Protein AF-X0V9E7-F1 (afdb_monomer)

Secondary structure (DSSP, 8-state):
-PPPHHHHH-THHHHTTT--BTTSTT-S---EEPPTT--S-EEGGG-SSPPPPPP-SB--SSSSSPEEE-SHHHHHTTTT-TTTTT-EEEESS-EE-TT-----B--SSS-B-SEEE-TT-EEE--EEEEEE-SS-SSEEEEES-EEES-EEES-EEEEEE-EEE-SSEEEEESSEEES-EEEEEEEE-SEEEESSEEEESSEEES-EEEEEEE-SSEEESSEEEESSEEES-EEEEEEE-SSEEESSEEEESSB-

Foldseek 3Di:
DDDDQVLQQDVVNCLVVQDDDQPDPSDLQNQWYAEDVTDGIDGQVVHVPRDDQDDAPWFDQDPVTAGEHAEPVNLQNQQNDLVNLAGEYEYPEAYECVVPPHRQHADPVRARQHEYHPVQHEYEDAEDAEAEDEQDESHSHHAQYHYENYEYEAYEAHYNEYAQDEHHTSEYHEHEYYHYEYYQYHHEYEAQKEHHISEDPYEYYLYEYEHEIYYAEQYEPHTRAYLHEYYNYAYDYHIYYDYQYYDHYRHYNYYD

Nearest PDB structures (foldseek):
  8jli-assembly1_B  TM=3.578E-01  e=8.524E-01  Homo sapiens
  6tgf-assembly1_E  TM=3.576E-01  e=2.001E+00  Pantoea stewartii subsp. stewartii DC283
  8k77-assembly1_A  TM=3.136E-01  e=2.419E+00  Homo sapiens
  7dmk-assembly1_A  TM=3.290E-01  e=5.165E+00  Bacteroides clarus

Radius of gyration: 19.32 Å; Cα contacts (8 Å, |Δi|>4): 831; chains: 1; bounding box: 41×57×48 Å

Sequence (256 aa):
MGRTTAEMQDSNTFIDAGWDFVGAPNGPSDIWAEPDGGGYPVFWWQLHPLPELPAFSGGTGEPDEPYLISTGDELNSIGHNPRLMAAHFKLIDDIDLADADFFIIASPLYPFRGTFDGNGHTISNFGYIAANETYTGFFRYAAGAQIKNLGLIWPDVHVDRGDFHGCLVGHLDEGAITNCYVEAGSVSGYDYIGGLLGSNSGTITNCYFTGDVYGYDTVGGLVGENSGTVTNCRSSCSVNGSDNTGGLAGGNGGSV

Organism: NCBI:txid412755

Structure (mmCIF, N/CA/C/O backbone):
data_AF-X0V9E7-F1
#
_entry.id   AF-X0V9E7-F1
#
loop_
_atom_site.group_PDB
_atom_site.id
_atom_site.type_symbol
_atom_site.label_atom_id
_atom_site.label_alt_id
_atom_site.label_comp_id
_atom_site.label_asym_id
_atom_site.label_entity_id
_atom_site.label_seq_id
_atom_site.pdbx_PDB_ins_code
_atom_site.Cartn_x
_atom_site.Cartn_y
_atom_site.Cartn_z
_atom_site.occupancy
_atom_site.B_iso_or_equiv
_atom_site.auth_seq_id
_atom_site.auth_comp_id
_atom_site.auth_asym_id
_atom_site.auth_atom_id
_atom_site.pdbx_PDB_model_num
ATOM 1 N N . MET A 1 1 ? -0.753 39.845 19.072 1.00 67.75 1 MET A N 1
ATOM 2 C CA . MET A 1 1 ? -1.492 39.763 20.352 1.00 67.75 1 MET A CA 1
ATOM 3 C C . MET A 1 1 ? -1.759 38.295 20.629 1.00 67.75 1 MET A C 1
ATOM 5 O O . MET A 1 1 ? -1.871 37.549 19.666 1.00 67.75 1 MET A O 1
ATOM 9 N N . GLY A 1 2 ? -1.765 37.872 21.894 1.00 80.50 2 GLY A N 1
ATOM 10 C CA . GLY A 1 2 ? -2.144 36.498 22.242 1.00 80.50 2 GLY A CA 1
ATOM 11 C C . GLY A 1 2 ? -3.632 36.255 21.984 1.00 80.50 2 GLY A C 1
ATOM 12 O O . GLY A 1 2 ? -4.402 37.215 21.942 1.00 80.50 2 GLY A O 1
ATOM 13 N N . ARG A 1 3 ? -4.010 34.988 21.804 1.00 87.62 3 ARG A N 1
ATOM 14 C CA . ARG A 1 3 ? -5.409 34.563 21.688 1.00 87.62 3 ARG A CA 1
ATOM 15 C C . ARG A 1 3 ? -6.104 34.644 23.048 1.00 87.62 3 ARG A C 1
ATOM 17 O O . ARG A 1 3 ? -5.477 34.436 24.089 1.00 87.62 3 ARG A O 1
ATOM 24 N N . THR A 1 4 ? -7.385 34.978 23.038 1.00 93.56 4 THR A N 1
ATOM 25 C CA . THR A 1 4 ? -8.257 34.978 24.216 1.00 93.56 4 THR A CA 1
ATOM 26 C C . THR A 1 4 ? -8.541 33.551 24.686 1.00 93.56 4 THR A C 1
ATOM 28 O O . THR A 1 4 ? -8.339 32.590 23.950 1.00 93.56 4 THR A O 1
ATOM 31 N N . THR A 1 5 ? -9.043 33.389 25.913 1.00 90.44 5 THR A N 1
ATOM 32 C CA . THR A 1 5 ? -9.465 32.072 26.420 1.00 90.44 5 THR A CA 1
ATOM 33 C C . THR A 1 5 ? -10.508 31.418 25.520 1.00 90.44 5 THR A C 1
ATOM 35 O O . THR A 1 5 ? -10.372 30.239 25.235 1.00 90.44 5 THR A O 1
ATOM 38 N N . ALA A 1 6 ? -11.495 32.176 25.033 1.00 89.06 6 ALA A N 1
ATOM 39 C CA . ALA A 1 6 ? -12.525 31.641 24.144 1.00 89.06 6 ALA A CA 1
ATOM 40 C C . ALA A 1 6 ? -11.926 31.143 22.817 1.00 89.06 6 ALA A C 1
ATOM 42 O O . ALA A 1 6 ? -12.193 30.021 22.415 1.00 89.06 6 ALA A O 1
ATOM 43 N N . GLU A 1 7 ? -11.039 31.928 22.196 1.00 90.25 7 GLU A N 1
ATOM 44 C CA . GLU A 1 7 ? -10.320 31.516 20.978 1.00 90.25 7 GLU A CA 1
ATOM 45 C C . GLU A 1 7 ? -9.403 30.307 21.225 1.00 90.25 7 GLU A C 1
ATOM 47 O O . GLU A 1 7 ? -9.217 29.469 20.357 1.00 90.25 7 GLU A O 1
ATOM 52 N N . MET A 1 8 ? -8.816 30.180 22.414 1.00 90.38 8 MET A N 1
ATOM 53 C CA . MET A 1 8 ? -7.973 29.029 22.754 1.00 90.38 8 MET A CA 1
ATOM 54 C C . MET A 1 8 ? -8.771 27.756 23.083 1.00 90.38 8 MET A C 1
ATOM 56 O O . MET A 1 8 ? -8.170 26.688 23.175 1.00 90.38 8 MET A O 1
ATOM 60 N N . GLN A 1 9 ? -10.083 27.863 23.291 1.00 90.19 9 GLN A N 1
ATOM 61 C CA . GLN A 1 9 ? -10.983 26.741 23.581 1.00 90.19 9 GLN A CA 1
ATOM 62 C C . GLN A 1 9 ? -11.812 26.307 22.361 1.00 90.19 9 GLN A C 1
ATOM 64 O O . GLN A 1 9 ? -12.452 25.266 22.417 1.00 90.19 9 GLN A O 1
ATOM 69 N N . ASP A 1 10 ? -11.797 27.080 21.274 1.00 86.81 10 ASP A N 1
ATOM 70 C CA . ASP A 1 10 ? -12.481 26.762 20.017 1.00 86.81 10 ASP A CA 1
ATOM 71 C C . ASP A 1 10 ? -11.512 26.051 19.061 1.00 86.81 10 ASP A C 1
ATOM 73 O O . ASP A 1 10 ? -10.515 26.650 18.637 1.00 86.81 10 ASP A O 1
ATOM 77 N N . SER A 1 11 ? -11.792 24.785 18.722 1.00 83.62 11 SER A N 1
ATOM 78 C CA . SER A 1 11 ? -10.965 23.986 17.805 1.00 83.62 11 SER A CA 1
ATOM 79 C C . SER A 1 11 ? -10.754 24.658 16.452 1.00 83.62 11 SER A C 1
ATOM 81 O O . SER A 1 11 ? -9.629 24.616 15.949 1.00 83.62 11 SER A O 1
ATOM 83 N N . ASN A 1 12 ? -11.756 25.365 15.909 1.00 85.62 12 ASN A N 1
ATOM 84 C CA . ASN A 1 12 ? -11.664 26.049 14.609 1.00 85.62 12 ASN A CA 1
ATOM 85 C C . ASN A 1 12 ? -10.486 27.024 14.554 1.00 85.62 12 ASN A C 1
ATOM 87 O O . ASN A 1 12 ? -9.850 27.210 13.520 1.00 85.62 12 ASN A O 1
ATOM 91 N N . THR A 1 13 ? -10.130 27.591 15.703 1.00 88.81 13 THR A N 1
ATOM 92 C CA . THR A 1 13 ? -9.001 28.506 15.846 1.00 88.81 13 THR A CA 1
ATOM 93 C C . THR A 1 13 ? -7.660 27.832 15.518 1.00 88.81 13 THR A C 1
ATOM 95 O O . THR A 1 13 ? -6.688 28.500 15.150 1.00 88.81 13 THR A O 1
ATOM 98 N N . PHE A 1 14 ? -7.559 26.515 15.679 1.00 88.38 14 PHE A N 1
ATOM 99 C CA . PHE A 1 14 ? -6.351 25.726 15.435 1.00 88.38 14 PHE A CA 1
ATOM 100 C C . PHE A 1 14 ? -6.398 24.953 14.115 1.00 88.38 14 PHE A C 1
ATOM 102 O O . PHE A 1 14 ? -5.333 24.649 13.579 1.00 88.38 14 PHE A O 1
ATOM 109 N N . ILE A 1 15 ? -7.590 24.707 13.565 1.00 84.94 15 ILE A N 1
ATOM 110 C CA . ILE A 1 15 ? -7.769 24.080 12.247 1.00 84.94 15 ILE A CA 1
ATOM 111 C C . ILE A 1 15 ? -6.991 24.853 11.176 1.00 84.94 15 ILE A C 1
ATOM 113 O O . ILE A 1 15 ? -6.155 24.278 10.483 1.00 84.94 15 ILE A O 1
ATOM 117 N N . ASP A 1 16 ? -7.146 26.179 11.132 1.00 81.00 16 ASP A N 1
ATOM 118 C CA . ASP A 1 16 ? -6.417 27.045 10.188 1.00 81.00 16 ASP A CA 1
ATOM 119 C C . ASP A 1 16 ? -4.890 27.036 10.400 1.00 81.00 16 ASP A C 1
ATOM 121 O O . ASP A 1 16 ? -4.122 27.437 9.525 1.00 81.00 16 ASP A O 1
ATOM 125 N N . ALA A 1 17 ? -4.433 26.601 11.578 1.00 83.31 17 ALA A N 1
ATOM 126 C CA . ALA A 1 17 ? -3.020 26.448 11.913 1.00 83.31 17 ALA A CA 1
ATOM 127 C C . ALA A 1 17 ? -2.487 25.030 11.620 1.00 83.31 17 ALA A C 1
ATOM 129 O O . ALA A 1 17 ? -1.357 24.722 12.005 1.00 83.31 17 ALA A O 1
ATOM 130 N N . GLY A 1 18 ? -3.282 24.181 10.961 1.00 81.38 18 GLY A N 1
ATOM 131 C CA . GLY A 1 18 ? -2.920 22.817 10.575 1.00 81.38 18 GLY A CA 1
ATOM 132 C C . GLY A 1 18 ? -3.054 21.790 11.698 1.00 81.38 18 GLY A C 1
ATOM 133 O O . GLY A 1 18 ? -2.432 20.734 11.628 1.00 81.38 18 GLY A O 1
ATOM 134 N N . TRP A 1 19 ? -3.799 22.098 12.764 1.00 87.44 19 TRP A N 1
ATOM 135 C CA . TRP A 1 19 ? -4.127 21.090 13.769 1.00 87.44 19 TRP A CA 1
ATOM 136 C C . TRP A 1 19 ? -5.250 20.216 13.249 1.00 87.44 19 TRP A C 1
ATOM 138 O O . TRP A 1 19 ? -6.200 20.726 12.666 1.00 87.44 19 TRP A O 1
ATOM 148 N N . ASP A 1 20 ? -5.131 18.927 13.528 1.00 82.69 20 ASP A N 1
ATOM 149 C CA . ASP A 1 20 ? -5.984 17.859 13.030 1.00 82.69 20 ASP A CA 1
ATOM 150 C C . ASP A 1 20 ? -6.792 17.276 14.199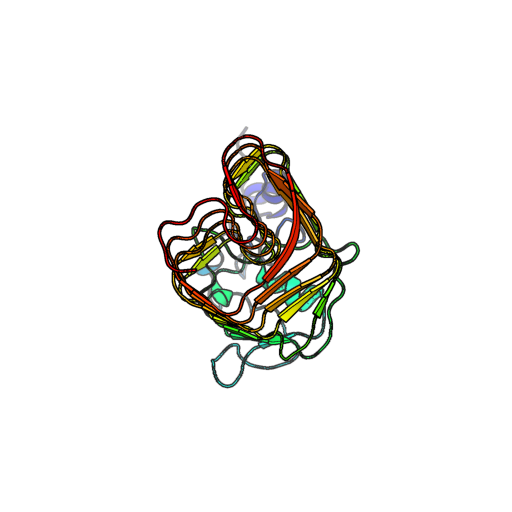 1.00 82.69 20 ASP A C 1
ATOM 152 O O . ASP A 1 20 ? -6.194 16.821 15.184 1.00 82.69 20 ASP A O 1
ATOM 156 N N . PHE A 1 21 ? -8.120 17.409 14.147 1.00 85.00 21 PHE A N 1
ATOM 157 C CA . PHE A 1 21 ? -9.012 17.134 15.275 1.00 85.00 21 PHE A CA 1
ATOM 158 C C . PHE A 1 21 ? -9.870 15.909 14.991 1.00 85.00 21 PHE A C 1
ATOM 160 O O . PHE A 1 21 ? -10.488 15.841 13.938 1.00 85.00 21 PHE A O 1
ATOM 167 N N . VAL A 1 22 ? -10.012 15.036 15.992 1.00 78.88 22 VAL A N 1
ATOM 168 C CA . VAL A 1 22 ? -10.872 13.849 15.942 1.00 78.88 22 VAL A CA 1
ATOM 169 C C . VAL A 1 22 ? -12.267 14.211 15.426 1.00 78.88 22 VAL A C 1
ATOM 171 O O . VAL A 1 22 ? -13.019 14.925 16.095 1.00 78.88 22 VAL A O 1
ATOM 174 N N . GLY A 1 23 ? -12.616 13.678 14.253 1.00 71.44 23 GLY A N 1
ATOM 175 C CA . GLY A 1 23 ? -13.939 13.826 13.636 1.00 71.44 23 GLY A CA 1
ATOM 176 C C . GLY A 1 23 ? -14.168 15.142 12.884 1.00 71.44 23 GLY A C 1
ATOM 177 O O . GLY A 1 23 ? -15.288 15.389 12.428 1.00 71.44 23 GLY A O 1
ATOM 178 N N . ALA A 1 24 ? -13.144 15.983 12.739 1.00 77.50 24 ALA A N 1
ATOM 179 C CA . ALA A 1 24 ? -13.197 17.175 11.905 1.00 77.50 24 ALA A CA 1
ATOM 180 C C . ALA A 1 24 ? -12.666 16.876 10.484 1.00 77.50 24 ALA A C 1
ATOM 182 O O . ALA A 1 24 ? -11.806 16.023 10.298 1.00 77.50 24 ALA A O 1
ATOM 183 N N . PRO A 1 25 ? -13.155 17.573 9.441 1.00 68.06 25 PRO A N 1
ATOM 184 C CA . PRO A 1 25 ? -12.738 17.341 8.055 1.00 68.06 25 PRO A CA 1
ATOM 185 C C . PRO A 1 25 ? -11.389 18.018 7.720 1.00 68.06 25 PRO A C 1
ATOM 187 O O . PRO A 1 25 ? -11.203 18.514 6.612 1.00 68.06 25 PRO A O 1
ATOM 190 N N . ASN A 1 26 ? -10.479 18.132 8.692 1.00 69.00 26 ASN A N 1
ATOM 191 C CA . ASN A 1 26 ? -9.239 18.918 8.621 1.00 69.00 26 ASN A CA 1
ATOM 192 C C . ASN A 1 26 ? -7.956 18.076 8.539 1.00 69.00 26 ASN A C 1
ATOM 194 O O . ASN A 1 26 ? -6.861 18.638 8.596 1.00 69.00 26 ASN A O 1
ATOM 198 N N . GLY A 1 27 ? -8.085 16.763 8.383 1.00 59.91 27 GLY A N 1
ATOM 199 C CA . GLY A 1 27 ? -6.974 15.849 8.164 1.00 59.91 27 GLY A CA 1
ATOM 200 C C . GLY A 1 27 ? -7.261 14.457 8.737 1.00 59.91 27 GLY A C 1
ATOM 201 O O . GLY A 1 27 ? -8.312 14.249 9.333 1.00 59.91 27 GLY A O 1
ATOM 202 N N . PRO A 1 28 ? -6.372 13.480 8.495 1.00 56.16 28 PRO A N 1
ATOM 203 C CA . PRO A 1 28 ? -6.548 12.087 8.930 1.00 56.16 28 PRO A CA 1
ATOM 204 C C . PRO A 1 28 ? -5.796 11.708 10.211 1.00 56.16 28 PRO A C 1
ATOM 206 O O . PRO A 1 28 ? -5.825 10.556 10.645 1.00 56.16 28 PRO A O 1
ATOM 209 N N . SER A 1 29 ? -4.989 12.619 10.740 1.00 65.81 29 SER A N 1
ATOM 210 C CA . SER A 1 2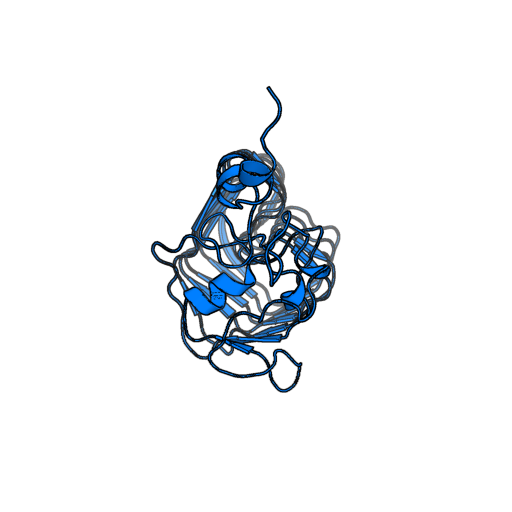9 ? -4.069 12.373 11.849 1.00 65.81 29 SER A CA 1
ATOM 211 C C . SER A 1 29 ? -4.811 12.298 13.177 1.00 65.81 29 SER A C 1
ATOM 213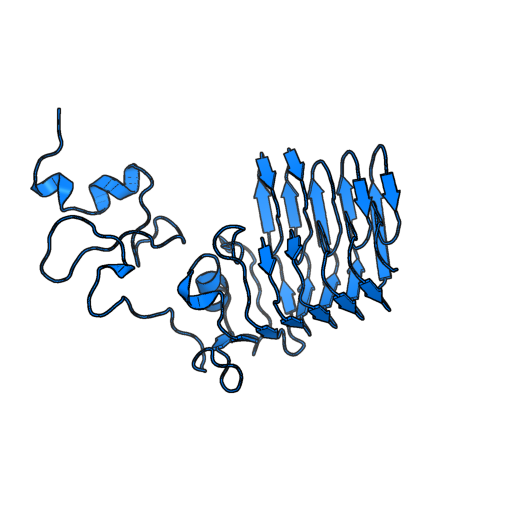 O O . SER A 1 29 ? -4.310 11.637 14.088 1.00 65.81 29 SER A O 1
ATOM 215 N N . ASP A 1 30 ? -5.952 12.995 13.301 1.00 74.31 30 ASP A N 1
ATOM 216 C CA . ASP A 1 30 ? -6.844 12.962 14.463 1.00 74.31 30 ASP A CA 1
ATOM 217 C C . ASP A 1 30 ? -6.077 13.084 15.800 1.00 74.31 30 ASP A C 1
ATOM 219 O O . ASP A 1 30 ? -6.309 12.353 16.764 1.00 74.31 30 ASP A O 1
ATOM 223 N N . ILE A 1 31 ? -5.088 13.988 15.861 1.00 78.81 31 ILE A N 1
ATOM 224 C CA . ILE A 1 31 ? -4.153 14.108 16.998 1.00 78.81 31 ILE A CA 1
ATOM 225 C C . ILE A 1 31 ? -4.822 14.814 18.183 1.00 78.81 31 ILE A C 1
ATOM 227 O O . ILE A 1 31 ? -4.568 14.478 19.349 1.00 78.81 31 ILE A O 1
ATOM 231 N N . TRP A 1 32 ? -5.659 15.802 17.886 1.00 86.69 32 TRP A N 1
ATOM 232 C CA . TRP A 1 32 ? -6.300 16.668 18.864 1.00 86.69 32 TRP A CA 1
ATOM 233 C C . TRP A 1 32 ? -7.757 16.291 19.058 1.00 86.69 32 TRP A C 1
ATOM 235 O O . TRP A 1 32 ? -8.412 15.801 18.152 1.00 86.69 32 TRP A O 1
ATOM 245 N N . ALA A 1 33 ? -8.291 16.536 20.243 1.00 87.25 33 ALA A N 1
ATOM 246 C CA . ALA A 1 33 ? -9.701 16.342 20.510 1.00 87.25 33 ALA A CA 1
ATOM 247 C C . ALA A 1 33 ? -10.231 17.443 21.425 1.00 87.25 33 ALA A C 1
ATOM 249 O O . ALA A 1 33 ? -9.505 17.987 22.267 1.00 87.25 33 ALA A O 1
ATOM 250 N N . GLU A 1 34 ? -11.510 17.762 21.258 1.00 85.19 34 GLU A N 1
ATOM 251 C CA . GLU A 1 34 ? -12.230 18.603 22.205 1.00 85.19 34 GLU A CA 1
ATOM 252 C C . GLU A 1 34 ? -12.668 17.751 23.407 1.00 85.19 34 GLU A C 1
ATOM 254 O O . GLU A 1 34 ? -13.319 16.723 23.221 1.00 85.19 34 GLU A O 1
ATOM 259 N N . PRO A 1 35 ? -12.300 18.125 24.645 1.00 83.69 35 PRO A N 1
ATOM 260 C CA . PRO A 1 35 ? -12.703 17.369 25.823 1.00 83.69 35 PRO A CA 1
ATOM 261 C C . PRO A 1 35 ? -14.192 17.538 26.149 1.00 83.69 35 PRO A C 1
ATOM 263 O O . PRO A 1 35 ? -14.739 18.645 26.093 1.00 83.69 35 PRO A O 1
ATOM 266 N N . ASP A 1 36 ? -14.823 16.448 26.594 1.00 72.94 36 ASP A N 1
ATOM 267 C CA . ASP A 1 36 ? -16.195 16.460 27.108 1.00 72.94 36 ASP A CA 1
ATOM 268 C C . ASP A 1 36 ? -16.332 17.450 28.277 1.00 72.94 36 ASP A C 1
ATOM 270 O O . ASP A 1 36 ? -15.624 17.369 29.283 1.00 72.94 36 ASP A O 1
ATOM 274 N N . GLY A 1 37 ? -17.268 18.395 28.155 1.00 75.38 37 GLY A N 1
ATOM 275 C CA . GLY A 1 37 ? -17.458 19.480 29.127 1.00 75.38 37 GLY A CA 1
ATOM 276 C C . GLY A 1 37 ? -16.730 20.784 28.782 1.00 75.38 37 GLY A C 1
ATOM 277 O O . GLY A 1 37 ? -16.827 21.748 29.546 1.00 75.38 37 GLY A O 1
ATOM 278 N N . GLY A 1 38 ? -16.071 20.840 27.621 1.00 80.19 38 GLY A N 1
ATOM 279 C CA . GLY A 1 38 ? -15.347 22.008 27.136 1.00 80.19 38 GLY A CA 1
ATOM 280 C C . GLY A 1 38 ? -13.984 22.175 27.806 1.00 80.19 38 GLY A C 1
ATOM 281 O O . GLY A 1 38 ? -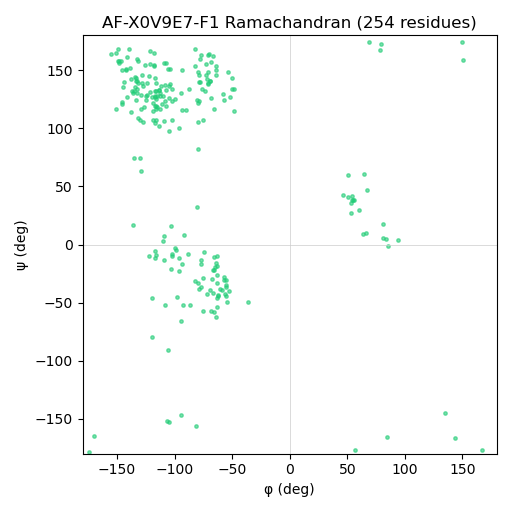13.653 21.534 28.802 1.00 80.19 38 GLY A O 1
ATOM 282 N N . GLY A 1 39 ? -13.157 23.054 27.252 1.00 86.56 39 GLY A N 1
ATOM 283 C CA . GLY A 1 39 ? -11.789 23.241 27.716 1.00 86.56 39 GLY A CA 1
ATOM 284 C C . GLY A 1 39 ? -10.855 23.528 26.558 1.00 86.56 39 GLY A C 1
ATOM 285 O O . GLY A 1 39 ? -11.288 23.875 25.467 1.00 86.56 39 GLY A O 1
ATOM 286 N N . TYR A 1 40 ? -9.558 23.432 26.821 1.00 90.94 40 TYR A N 1
ATOM 287 C CA . TYR A 1 40 ? -8.560 23.561 25.766 1.00 90.94 40 TYR A CA 1
ATOM 288 C C . TYR A 1 40 ? -8.456 22.239 25.000 1.00 90.94 40 TYR A C 1
ATOM 290 O O . TYR A 1 40 ? -8.623 21.191 25.630 1.00 90.94 40 TYR A O 1
ATOM 298 N N . PRO A 1 41 ? -8.137 22.268 23.696 1.00 91.12 41 PRO A N 1
ATOM 299 C CA . PRO A 1 41 ? -7.798 21.068 22.947 1.00 91.12 41 PRO A CA 1
ATOM 300 C C . PRO A 1 41 ? -6.770 20.214 23.688 1.00 91.12 41 PRO A C 1
ATOM 302 O O . PRO A 1 41 ? -5.766 20.722 24.200 1.00 91.12 41 PRO A O 1
ATOM 305 N N . VAL A 1 42 ? -7.026 18.915 23.742 1.00 89.38 42 VAL A N 1
ATOM 306 C CA . VAL A 1 42 ? -6.135 17.924 24.349 1.00 89.38 42 VAL A CA 1
ATOM 307 C C . VAL A 1 42 ? -5.691 16.934 23.293 1.00 89.38 42 VAL A C 1
ATOM 309 O O . VAL A 1 42 ? -6.297 16.838 22.228 1.00 89.38 42 VAL A O 1
ATOM 312 N N . PHE A 1 43 ? -4.649 16.167 23.586 1.00 85.69 43 PHE A N 1
ATOM 313 C CA . PHE A 1 43 ? -4.369 15.005 22.757 1.00 85.69 43 PHE A CA 1
ATOM 314 C C . PHE A 1 43 ? -5.457 13.955 22.964 1.00 85.69 43 PHE A C 1
ATOM 316 O O . PHE A 1 43 ? -5.884 13.727 24.098 1.00 85.69 43 PHE A O 1
ATOM 323 N N . TRP A 1 44 ? -5.883 13.279 21.898 1.00 78.25 44 TRP A N 1
ATOM 324 C CA . TRP A 1 44 ? -7.002 12.331 21.968 1.00 78.25 44 TRP A CA 1
ATOM 325 C C . TRP A 1 44 ? -6.790 11.210 23.003 1.00 78.25 44 TRP A C 1
ATOM 327 O O . TRP A 1 44 ? -7.744 10.747 23.623 1.00 78.25 44 TRP A O 1
ATOM 337 N N . TRP A 1 45 ? -5.540 10.805 23.262 1.00 80.50 45 TRP A N 1
ATOM 338 C CA . TRP A 1 45 ? -5.205 9.783 24.266 1.00 80.50 45 TRP A CA 1
ATOM 339 C C . TRP A 1 45 ? -5.316 10.267 25.718 1.00 80.50 45 TRP A C 1
ATOM 341 O O . TRP A 1 45 ? -5.147 9.476 26.644 1.00 80.50 45 TRP A O 1
ATOM 351 N N . GLN A 1 46 ? -5.558 11.560 25.938 1.00 81.88 46 GLN A N 1
ATOM 352 C CA . GLN A 1 46 ? -5.836 12.125 27.260 1.00 81.88 46 GLN A CA 1
ATOM 353 C C . GLN A 1 46 ? -7.334 12.085 27.604 1.00 81.88 46 GLN A C 1
ATOM 355 O O . GLN A 1 46 ? -7.694 12.397 28.740 1.00 81.88 46 GLN A O 1
ATOM 360 N N . LEU A 1 47 ? -8.199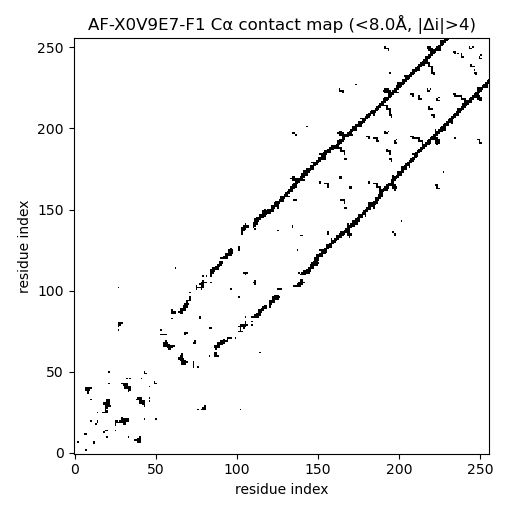 11.715 26.651 1.00 78.19 47 LEU A N 1
ATOM 361 C CA . LEU A 1 47 ? -9.638 11.603 26.868 1.00 78.19 47 LEU A CA 1
ATOM 362 C C . LEU A 1 47 ? -10.024 10.312 27.593 1.00 78.19 47 LEU A C 1
ATOM 364 O O . LEU A 1 47 ? -9.445 9.244 27.383 1.00 78.19 47 LEU A O 1
ATOM 368 N N . HIS A 1 48 ? -11.064 10.418 28.420 1.00 76.62 48 HIS A N 1
ATOM 369 C CA . HIS A 1 48 ? -11.722 9.287 29.060 1.00 76.62 48 HIS A CA 1
ATOM 370 C C . HIS A 1 48 ? -13.251 9.480 29.021 1.00 76.62 48 HIS A C 1
ATOM 372 O O . HIS A 1 48 ? -13.744 10.377 29.708 1.00 76.62 48 HIS A O 1
ATOM 378 N N . PRO A 1 49 ? -13.999 8.628 28.290 1.00 76.25 49 PRO A N 1
ATOM 379 C CA . PRO A 1 49 ? -13.505 7.519 27.464 1.00 76.25 49 PRO A CA 1
ATOM 380 C C . PRO A 1 49 ? -12.695 8.006 26.248 1.00 76.25 49 PRO A C 1
ATOM 382 O O . PRO A 1 49 ? -12.756 9.173 25.876 1.00 76.25 49 PRO A O 1
ATOM 385 N N . LEU A 1 50 ? -11.901 7.111 25.652 1.00 77.88 50 LEU A N 1
ATOM 386 C CA . LEU A 1 50 ? -11.253 7.398 24.368 1.00 77.88 50 LEU A CA 1
ATOM 387 C C . LEU A 1 50 ? -12.325 7.574 23.279 1.00 77.88 50 LEU A C 1
ATOM 389 O O . LEU A 1 50 ? -13.378 6.939 23.392 1.00 77.88 50 LEU A O 1
ATOM 393 N N . PRO A 1 51 ? -12.045 8.331 22.201 1.00 72.19 51 PRO A N 1
ATOM 394 C CA . PRO A 1 51 ? -12.938 8.395 21.050 1.00 72.19 51 PRO A CA 1
ATOM 395 C C . PRO A 1 51 ? -13.265 7.005 20.493 1.00 72.19 51 PRO A C 1
ATOM 397 O O . PRO A 1 51 ? -12.431 6.088 20.561 1.00 72.19 51 PRO A O 1
ATOM 400 N N . GLU A 1 52 ? -14.463 6.846 19.937 1.00 76.88 52 GLU A N 1
ATOM 401 C CA . GLU A 1 52 ? -14.846 5.610 19.255 1.00 76.88 52 GLU A CA 1
ATOM 402 C C . GLU A 1 52 ? -13.960 5.385 18.022 1.00 76.88 52 GLU A C 1
ATOM 404 O O . GLU A 1 52 ? -13.487 6.329 17.389 1.00 76.88 52 GLU A O 1
ATOM 409 N N . LEU A 1 53 ? -13.670 4.117 17.725 1.00 83.12 53 LEU A N 1
ATOM 410 C CA . LEU A 1 53 ? -12.981 3.772 16.485 1.00 83.12 53 LEU A CA 1
ATOM 411 C C . LEU A 1 53 ? -13.942 3.937 15.300 1.00 83.12 53 LEU A C 1
ATOM 413 O O . LEU A 1 53 ? -15.155 3.813 15.493 1.00 83.12 53 LEU A O 1
ATOM 417 N N . PRO A 1 54 ? -13.415 4.164 14.085 1.00 84.69 54 PRO A N 1
ATOM 418 C CA . PRO A 1 54 ? -14.221 4.123 12.875 1.00 84.69 54 PRO A CA 1
ATOM 419 C C . PRO A 1 54 ? -15.051 2.840 12.796 1.00 84.69 54 PRO A C 1
ATOM 421 O O . PRO A 1 54 ? -14.603 1.764 13.206 1.00 84.69 54 PRO A O 1
ATOM 424 N N . ALA A 1 55 ? -16.267 2.966 12.274 1.00 89.44 55 ALA A N 1
ATOM 425 C CA . ALA A 1 55 ? -17.126 1.820 12.037 1.00 89.44 55 ALA A CA 1
ATOM 426 C C . ALA A 1 55 ? -16.680 1.080 10.771 1.00 89.44 55 ALA A C 1
ATOM 428 O O . ALA A 1 55 ? -16.355 1.698 9.762 1.00 89.44 55 ALA A O 1
ATOM 429 N N . PHE A 1 56 ? -16.719 -0.245 10.842 1.00 95.94 56 PHE A N 1
ATOM 430 C CA . PHE A 1 56 ? -16.473 -1.155 9.729 1.00 95.94 56 PHE A CA 1
ATOM 431 C C . PHE A 1 56 ? -17.706 -2.035 9.519 1.00 95.94 56 PHE A C 1
ATOM 433 O O . PHE A 1 56 ? -18.557 -2.160 10.406 1.00 95.94 56 PHE A O 1
ATOM 440 N N . SER A 1 57 ? -17.769 -2.723 8.384 1.00 97.62 57 SER A N 1
ATOM 441 C CA . SER A 1 57 ? -18.881 -3.609 8.027 1.00 97.62 57 SER A CA 1
ATOM 442 C C . SER A 1 57 ? -19.009 -4.833 8.947 1.00 97.62 57 SER A C 1
ATOM 444 O O . SER A 1 57 ? -20.008 -5.553 8.911 1.00 97.62 57 SER A O 1
ATOM 446 N N . GLY A 1 58 ? -18.011 -5.076 9.796 1.00 97.00 58 GLY A N 1
ATOM 447 C CA . GLY A 1 58 ? -18.045 -6.060 10.869 1.00 97.00 58 GLY A CA 1
ATOM 448 C C . GLY A 1 58 ? -16.661 -6.312 11.455 1.00 97.00 58 GLY A C 1
ATOM 449 O O . GLY A 1 58 ? -15.682 -5.699 11.035 1.00 97.00 58 GLY A O 1
ATOM 450 N N . GLY A 1 59 ? -16.591 -7.247 12.403 1.00 96.81 59 GLY A N 1
ATOM 451 C CA . GLY A 1 59 ? -15.353 -7.619 13.087 1.00 96.81 59 GLY A CA 1
ATOM 452 C C . GLY A 1 59 ? -14.944 -6.654 14.197 1.00 96.81 59 GLY A C 1
ATOM 453 O O . GLY A 1 59 ? -15.554 -5.607 14.410 1.00 96.81 59 GLY A O 1
ATOM 454 N N . THR A 1 60 ? -13.910 -7.047 14.930 1.00 94.88 60 THR A N 1
ATOM 455 C CA . THR A 1 60 ? -13.346 -6.308 16.070 1.00 94.88 60 THR A CA 1
ATOM 456 C C . THR A 1 60 ? -11.899 -5.883 15.824 1.00 94.88 60 THR A C 1
ATOM 458 O O . THR A 1 60 ? -11.320 -5.165 16.639 1.00 94.88 60 THR A O 1
ATOM 461 N N . GLY A 1 61 ? -11.309 -6.315 14.705 1.00 95.31 61 GLY A N 1
ATOM 462 C CA . GLY A 1 61 ? -9.907 -6.079 14.375 1.00 95.31 61 GLY A CA 1
ATOM 463 C C . GLY A 1 61 ? -8.948 -7.083 15.003 1.00 95.31 61 GLY A C 1
ATOM 464 O O . GLY A 1 61 ? -7.740 -6.929 14.835 1.00 95.31 61 GLY A O 1
ATOM 465 N N . GLU A 1 62 ? -9.460 -8.102 15.693 1.00 96.38 62 GLU A N 1
ATOM 466 C CA . GLU A 1 62 ? -8.681 -9.213 16.245 1.00 96.38 62 GLU A CA 1
ATOM 467 C C . GLU A 1 62 ? -8.305 -10.236 15.150 1.00 96.38 62 GLU A C 1
ATOM 469 O O . GLU A 1 62 ? -8.943 -10.277 14.093 1.00 96.38 62 GLU A O 1
ATOM 474 N N . PRO A 1 63 ? -7.279 -11.086 15.357 1.00 95.31 63 PRO A N 1
ATOM 475 C CA . PRO A 1 63 ? -6.819 -12.037 14.340 1.00 95.31 63 PRO A CA 1
ATOM 476 C C . PRO A 1 63 ? -7.896 -12.990 13.792 1.00 95.31 63 PRO A C 1
ATOM 478 O O . PRO A 1 63 ? -7.846 -13.366 12.618 1.00 95.31 63 PRO A O 1
ATOM 481 N N . ASP A 1 64 ? -8.839 -13.417 14.634 1.00 95.81 64 ASP A N 1
ATOM 482 C CA . ASP A 1 64 ? -9.951 -14.314 14.298 1.00 95.81 64 ASP A CA 1
ATOM 483 C C . ASP A 1 64 ? -11.244 -13.574 13.920 1.00 95.81 64 ASP A C 1
ATOM 485 O O . ASP A 1 64 ? -12.102 -14.146 13.242 1.00 95.81 64 ASP A O 1
ATOM 489 N N . GLU A 1 65 ? -11.340 -12.290 14.259 1.00 97.81 65 GLU A N 1
ATOM 490 C CA . GLU A 1 65 ? -12.456 -11.399 13.937 1.00 97.81 65 GLU A CA 1
ATOM 491 C C . GLU A 1 65 ? -11.949 -10.094 13.286 1.00 97.81 65 GLU A C 1
ATOM 493 O O . GLU A 1 65 ? -12.131 -9.005 13.843 1.00 97.81 65 GLU A O 1
ATOM 498 N N . PRO A 1 66 ? -11.309 -10.164 12.098 1.00 98.56 66 PRO A N 1
ATOM 499 C CA . PRO A 1 66 ? -10.750 -8.986 11.445 1.00 98.56 66 PRO A CA 1
ATOM 500 C C . PRO A 1 66 ? -11.852 -7.996 11.070 1.00 98.56 66 PRO A C 1
ATOM 502 O O . PRO A 1 66 ? -12.968 -8.403 10.738 1.00 98.56 66 PRO A O 1
ATOM 505 N N . TYR A 1 67 ? -11.519 -6.707 11.050 1.00 98.69 67 TYR A N 1
ATOM 506 C CA . TYR A 1 67 ? -12.401 -5.685 10.505 1.00 98.69 67 TYR A CA 1
ATOM 507 C C . TYR A 1 67 ? -12.726 -5.985 9.040 1.00 98.69 67 TYR A C 1
ATOM 509 O O . TYR A 1 67 ? -11.826 -6.241 8.234 1.00 98.69 67 TYR A O 1
ATOM 517 N N . LEU A 1 68 ? -14.015 -5.965 8.705 1.00 98.75 68 LEU A N 1
ATOM 518 C CA . LEU A 1 68 ? -14.512 -6.199 7.352 1.00 98.75 68 LEU A CA 1
ATOM 519 C C . LEU A 1 68 ? -14.692 -4.871 6.625 1.00 98.75 68 LEU A C 1
ATOM 521 O O . LEU A 1 68 ? -15.331 -3.962 7.150 1.00 98.75 68 LEU A O 1
ATOM 525 N N . ILE A 1 69 ? -14.150 -4.786 5.416 1.00 98.69 69 ILE A N 1
ATOM 526 C CA . ILE A 1 69 ? -14.156 -3.572 4.599 1.00 98.69 69 ILE A CA 1
ATOM 527 C C . ILE A 1 69 ? -14.947 -3.850 3.320 1.00 98.69 69 ILE A C 1
ATOM 529 O O . ILE A 1 69 ? -14.568 -4.731 2.543 1.00 98.69 69 ILE A O 1
ATOM 533 N N . SER A 1 70 ? -16.030 -3.103 3.117 1.00 98.06 70 SER A N 1
ATOM 534 C CA . SER A 1 70 ? -16.869 -3.133 1.911 1.00 98.06 70 SER A CA 1
ATOM 535 C C . SER A 1 70 ? -16.886 -1.811 1.141 1.00 98.06 70 SER A C 1
ATOM 537 O O . SER A 1 70 ? -17.368 -1.767 0.011 1.00 98.06 70 SER A O 1
ATOM 539 N N . THR A 1 71 ? -16.368 -0.721 1.722 1.00 96.44 71 THR A N 1
ATOM 540 C CA . THR A 1 71 ? -16.412 0.611 1.098 1.00 96.44 71 THR A CA 1
ATOM 541 C C . THR A 1 71 ? -15.067 1.336 1.111 1.00 96.44 71 THR A C 1
ATOM 543 O O . THR A 1 71 ? -14.193 1.062 1.937 1.00 96.44 71 THR A O 1
ATOM 546 N N . GLY A 1 72 ? -14.918 2.303 0.198 1.00 94.31 72 GLY A N 1
ATOM 547 C CA . GLY A 1 72 ? -13.757 3.193 0.151 1.00 94.31 72 GLY A CA 1
ATOM 548 C C . GLY A 1 72 ? -13.590 4.018 1.427 1.00 94.31 72 GLY A C 1
ATOM 549 O O . GLY A 1 72 ? -12.470 4.155 1.902 1.00 94.31 72 GLY A O 1
ATOM 550 N N . ASP A 1 73 ? -14.683 4.484 2.039 1.00 91.44 73 ASP A N 1
ATOM 551 C CA . ASP A 1 73 ? -14.639 5.282 3.274 1.00 91.44 73 ASP A CA 1
ATOM 552 C C . ASP A 1 73 ? -14.118 4.470 4.472 1.00 91.44 73 ASP A C 1
ATOM 554 O O . ASP A 1 73 ? -13.284 4.947 5.247 1.00 91.44 73 ASP A O 1
ATOM 558 N N . GLU A 1 74 ? -14.554 3.214 4.607 1.00 95.19 74 GLU A N 1
ATOM 559 C CA . GLU A 1 74 ? -14.043 2.291 5.630 1.00 95.19 74 GLU A CA 1
ATOM 560 C C . GLU A 1 74 ? -12.549 2.017 5.431 1.00 95.19 74 GLU A C 1
ATOM 562 O O . GLU A 1 74 ? -11.772 2.050 6.385 1.00 95.19 74 GLU A O 1
ATOM 567 N N . LEU A 1 75 ? -12.132 1.783 4.183 1.00 96.12 75 LEU A N 1
ATOM 568 C CA . LEU A 1 75 ? -10.727 1.587 3.839 1.00 96.12 75 LEU A CA 1
ATOM 569 C C . LEU A 1 75 ? -9.892 2.836 4.156 1.00 96.12 75 LEU A C 1
ATOM 571 O O . LEU A 1 75 ? -8.807 2.733 4.729 1.00 96.12 75 LEU A O 1
ATOM 575 N N . ASN A 1 76 ? -10.414 4.016 3.822 1.00 91.50 76 ASN A N 1
ATOM 576 C CA . ASN A 1 76 ? -9.739 5.292 4.026 1.00 91.50 76 ASN A CA 1
ATOM 577 C C . ASN A 1 76 ? -9.581 5.642 5.514 1.00 91.50 76 ASN A C 1
ATOM 579 O O . ASN A 1 76 ? -8.592 6.250 5.921 1.00 91.50 76 ASN A O 1
ATOM 583 N N . SER A 1 77 ? -10.506 5.170 6.354 1.00 90.12 77 SER A N 1
ATOM 584 C CA . SER A 1 77 ? -10.481 5.353 7.813 1.00 90.12 77 SER A CA 1
ATOM 585 C C . SER A 1 77 ? -9.279 4.685 8.507 1.00 90.12 77 SER A C 1
ATOM 587 O O . SER A 1 77 ? -9.032 4.921 9.693 1.00 90.12 77 SER A O 1
ATOM 589 N N . ILE A 1 78 ? -8.512 3.851 7.793 1.00 92.81 78 ILE A N 1
ATOM 590 C CA . ILE A 1 78 ? -7.295 3.209 8.307 1.00 92.81 78 ILE A CA 1
ATOM 591 C C . ILE A 1 78 ? -6.097 4.171 8.293 1.00 92.81 78 ILE A C 1
ATOM 593 O O . ILE A 1 78 ? -5.288 4.130 9.223 1.00 92.81 78 ILE A O 1
ATOM 597 N N . GLY A 1 79 ? -5.989 5.011 7.253 1.00 74.94 79 GLY A N 1
ATOM 598 C CA . GLY A 1 79 ? -4.767 5.652 6.744 1.00 74.94 79 GLY A CA 1
ATOM 599 C C . GLY A 1 79 ? -3.731 6.071 7.786 1.00 74.94 79 GLY A C 1
ATOM 600 O O . GLY A 1 79 ? -2.568 5.681 7.717 1.00 74.94 79 GLY A O 1
ATOM 601 N N . HIS A 1 80 ? -4.145 6.775 8.836 1.00 67.12 80 HIS A N 1
ATOM 602 C CA . HIS A 1 80 ? -3.221 7.239 9.872 1.00 67.12 80 HIS A CA 1
ATOM 603 C C . HIS A 1 80 ? -3.717 7.063 11.302 1.00 67.12 80 HIS A C 1
ATOM 605 O O . HIS A 1 80 ? -3.119 7.621 12.218 1.00 67.12 80 HIS A O 1
ATOM 611 N N . ASN A 1 81 ? -4.733 6.229 11.535 1.00 83.75 81 ASN A N 1
ATOM 612 C CA . ASN A 1 81 ? -5.192 5.979 12.894 1.00 83.75 81 ASN A CA 1
ATOM 613 C C . ASN A 1 81 ? -4.201 5.048 13.625 1.00 83.75 81 ASN A C 1
ATOM 615 O O . ASN A 1 81 ? -4.177 3.838 13.365 1.00 83.75 81 ASN A O 1
ATOM 619 N N . PRO A 1 82 ? -3.396 5.546 14.587 1.00 83.12 82 PRO A N 1
ATOM 620 C CA . PRO A 1 82 ? -2.343 4.748 15.216 1.00 83.12 82 PRO A CA 1
ATOM 621 C C . PRO A 1 82 ? -2.901 3.564 16.019 1.00 83.12 82 PRO A C 1
ATOM 623 O O . PRO A 1 82 ? -2.180 2.602 16.284 1.00 83.12 82 PRO A O 1
ATOM 626 N N . ARG A 1 83 ? -4.188 3.600 16.388 1.00 87.00 83 ARG A N 1
ATOM 627 C CA . ARG A 1 83 ? -4.867 2.517 17.114 1.00 87.00 83 ARG A CA 1
ATOM 628 C C . ARG A 1 83 ? -5.222 1.337 16.214 1.00 87.00 83 ARG A C 1
ATOM 630 O O . ARG A 1 83 ? -5.494 0.260 16.729 1.00 87.00 83 ARG A O 1
ATOM 637 N N . LEU A 1 84 ? -5.220 1.538 14.898 1.00 93.31 84 LEU A N 1
ATOM 638 C CA . LEU A 1 84 ? -5.564 0.528 13.900 1.00 93.31 84 LEU A CA 1
ATOM 639 C C . LEU A 1 84 ? -4.335 -0.180 13.315 1.00 93.31 84 LEU A C 1
ATOM 641 O O . LEU A 1 84 ? -4.469 -1.215 12.673 1.00 93.31 84 LEU A O 1
ATOM 645 N N . MET A 1 85 ? -3.123 0.319 13.571 1.00 94.62 85 MET A N 1
ATOM 646 C CA . MET A 1 85 ? -1.906 -0.184 12.921 1.00 94.62 85 MET A CA 1
ATOM 647 C C . MET A 1 85 ? -1.543 -1.629 13.283 1.00 94.62 85 MET A C 1
ATOM 649 O O . MET A 1 85 ? -0.842 -2.288 12.521 1.00 94.62 85 MET A O 1
ATOM 653 N N . ALA A 1 86 ? -2.019 -2.141 14.418 1.00 96.19 86 ALA A N 1
ATOM 654 C CA . ALA A 1 86 ? -1.849 -3.542 14.809 1.00 96.19 86 ALA A CA 1
ATOM 655 C C . ALA A 1 86 ? -3.089 -4.412 14.528 1.00 96.19 86 ALA A C 1
ATOM 657 O O . ALA A 1 86 ? -3.039 -5.613 14.769 1.00 96.19 86 ALA A O 1
ATOM 658 N N . ALA A 1 87 ? -4.184 -3.822 14.039 1.00 97.75 87 ALA A N 1
ATOM 659 C CA . ALA A 1 87 ? -5.435 -4.531 13.799 1.00 97.75 87 ALA A CA 1
ATOM 660 C C . ALA A 1 87 ? -5.386 -5.378 12.518 1.00 97.75 87 ALA A C 1
ATOM 662 O O . ALA A 1 87 ? -4.537 -5.197 11.640 1.00 97.75 87 ALA A O 1
ATOM 663 N N . HIS A 1 88 ? -6.324 -6.312 12.412 1.00 98.75 88 HIS A N 1
ATOM 664 C CA . HIS A 1 88 ? -6.471 -7.212 11.277 1.00 98.75 88 HIS A CA 1
ATOM 665 C C . HIS A 1 88 ? -7.662 -6.793 10.413 1.00 98.75 88 HIS A C 1
ATOM 667 O O . HIS A 1 88 ? -8.735 -6.495 10.928 1.00 98.75 88 HIS A O 1
ATOM 673 N N . PHE A 1 89 ? -7.469 -6.804 9.097 1.00 98.81 89 PHE A N 1
ATOM 674 C CA . PHE A 1 89 ? -8.415 -6.319 8.099 1.00 98.81 89 PHE A CA 1
ATOM 675 C C . PHE A 1 89 ? -8.659 -7.371 7.026 1.00 98.81 89 PHE A C 1
ATOM 677 O O . PHE A 1 89 ? -7.749 -8.120 6.650 1.00 98.81 89 PHE A O 1
ATOM 684 N N . LYS A 1 90 ? -9.889 -7.405 6.517 1.00 98.94 90 LYS A N 1
ATOM 685 C CA . LYS A 1 90 ? -10.293 -8.265 5.414 1.00 98.94 90 LYS A CA 1
ATOM 686 C C . LYS A 1 90 ? -11.255 -7.537 4.481 1.00 98.94 90 LYS A C 1
ATOM 688 O O . LYS A 1 90 ? -12.294 -7.056 4.931 1.00 98.94 90 LYS A O 1
ATOM 693 N N . LEU A 1 91 ? -10.940 -7.508 3.189 1.00 98.94 91 LEU A N 1
ATOM 694 C CA . LEU A 1 91 ? -11.893 -7.036 2.185 1.00 98.94 91 LEU A CA 1
ATOM 695 C C . LEU A 1 91 ? -13.027 -8.054 2.016 1.00 98.94 91 LEU A C 1
ATOM 697 O O . LEU A 1 91 ? -12.791 -9.267 1.983 1.00 98.94 91 LEU A O 1
ATOM 701 N N . ILE A 1 92 ? -14.254 -7.553 1.910 1.00 98.81 92 ILE A N 1
ATOM 702 C CA . ILE A 1 92 ? -15.439 -8.356 1.575 1.00 98.81 92 ILE A CA 1
ATOM 703 C C . ILE A 1 92 ? -16.080 -7.951 0.246 1.00 98.81 92 ILE A C 1
ATOM 705 O O . ILE A 1 92 ? -16.929 -8.686 -0.250 1.00 98.81 92 ILE A O 1
ATOM 709 N N . ASP A 1 93 ? -15.629 -6.841 -0.335 1.00 98.81 93 ASP A N 1
ATOM 710 C CA . ASP A 1 93 ? -16.006 -6.361 -1.659 1.00 98.81 93 ASP A CA 1
ATOM 711 C C . ASP A 1 93 ? -14.778 -5.771 -2.371 1.00 98.81 93 ASP A C 1
ATOM 713 O O . ASP A 1 93 ? -13.769 -5.438 -1.738 1.00 98.81 93 ASP A O 1
ATOM 717 N N . ASP A 1 94 ? -14.867 -5.650 -3.697 1.00 98.88 94 ASP A N 1
ATOM 718 C CA . ASP A 1 94 ? -13.911 -4.858 -4.474 1.00 98.88 94 ASP A CA 1
ATOM 719 C C . ASP A 1 94 ? -14.130 -3.366 -4.197 1.00 98.88 94 ASP A C 1
ATOM 721 O O . ASP A 1 94 ? -15.270 -2.902 -4.134 1.00 98.88 94 ASP A O 1
ATOM 725 N N . ILE A 1 95 ? -13.040 -2.608 -4.068 1.00 98.62 95 ILE A N 1
ATOM 726 C CA . ILE A 1 95 ? -13.074 -1.180 -3.740 1.00 98.62 95 ILE A CA 1
ATOM 727 C C . ILE A 1 95 ? -12.571 -0.356 -4.926 1.00 98.62 95 ILE A C 1
ATOM 729 O O . ILE A 1 95 ? -11.519 -0.636 -5.501 1.00 98.62 95 ILE A O 1
ATOM 733 N N . ASP A 1 96 ? -13.302 0.694 -5.279 1.00 98.19 96 ASP A N 1
ATOM 734 C CA . ASP A 1 96 ? -12.872 1.708 -6.242 1.00 98.19 96 ASP A CA 1
ATOM 735 C C . ASP A 1 96 ? -12.568 3.010 -5.496 1.00 98.19 96 ASP A C 1
ATOM 737 O O . ASP A 1 96 ? -13.411 3.510 -4.749 1.00 98.19 96 ASP A O 1
ATOM 741 N N . LEU A 1 97 ? -11.347 3.518 -5.665 1.00 96.81 97 LEU A N 1
ATOM 742 C CA . LEU A 1 97 ? -10.856 4.756 -5.061 1.00 96.81 97 LEU A CA 1
ATOM 743 C C . LEU A 1 97 ? -10.817 5.921 -6.055 1.00 96.81 97 LEU A C 1
ATOM 745 O O . LEU A 1 97 ? -10.175 6.935 -5.780 1.00 96.81 97 LEU A O 1
ATOM 749 N N . ALA A 1 98 ? -11.504 5.808 -7.197 1.00 93.12 98 ALA A N 1
ATOM 750 C CA . ALA A 1 98 ? -11.682 6.929 -8.107 1.00 93.12 98 ALA A CA 1
ATOM 751 C C . ALA A 1 98 ? -12.219 8.152 -7.342 1.00 93.12 98 ALA A C 1
ATOM 753 O O . ALA A 1 98 ? -13.217 8.068 -6.627 1.00 93.12 98 ALA A O 1
ATOM 754 N N . ASP A 1 99 ? -11.521 9.280 -7.484 1.00 81.81 99 ASP A N 1
ATOM 755 C CA . ASP A 1 99 ? -11.820 10.562 -6.831 1.00 81.81 99 ASP A CA 1
ATOM 756 C C . ASP A 1 99 ? -11.734 10.569 -5.288 1.00 81.81 99 ASP A C 1
ATOM 758 O O . ASP A 1 99 ? -12.101 11.565 -4.658 1.00 81.81 99 ASP A O 1
ATOM 762 N N . ALA A 1 100 ? -11.225 9.501 -4.664 1.00 84.75 100 ALA A N 1
ATOM 763 C CA . ALA A 1 100 ? -11.006 9.465 -3.223 1.00 84.75 100 ALA A CA 1
ATOM 764 C C . ALA A 1 100 ? -9.754 10.267 -2.834 1.00 84.75 100 ALA A C 1
ATOM 766 O O . ALA A 1 100 ? -8.678 10.088 -3.408 1.00 84.75 100 ALA A O 1
ATOM 767 N N . ASP A 1 101 ? -9.871 11.098 -1.796 1.00 83.94 101 ASP A N 1
ATOM 768 C CA . ASP A 1 101 ? -8.707 11.642 -1.090 1.00 83.94 101 ASP A CA 1
ATOM 769 C C . ASP A 1 101 ? -8.181 10.566 -0.130 1.00 83.94 101 ASP A C 1
ATOM 771 O O . ASP A 1 101 ? -8.589 10.477 1.033 1.00 83.94 101 ASP A O 1
ATOM 775 N N . PHE A 1 102 ? -7.389 9.640 -0.681 1.00 88.81 102 PHE A N 1
ATOM 776 C CA . PHE A 1 102 ? -6.949 8.456 0.044 1.00 88.81 102 PHE A CA 1
ATOM 777 C C . PHE A 1 102 ? -5.782 8.761 0.987 1.00 88.81 102 PHE A C 1
ATOM 779 O O . PHE A 1 102 ? -4.684 9.150 0.579 1.00 88.81 102 PHE A O 1
ATOM 786 N N . PHE A 1 103 ? -5.993 8.484 2.265 1.00 88.75 103 PHE A N 1
ATOM 787 C CA . PHE A 1 103 ? -4.990 8.534 3.306 1.00 88.75 103 PHE A CA 1
ATOM 788 C C . PHE A 1 103 ? -4.139 7.272 3.252 1.00 88.75 103 PHE A C 1
ATOM 790 O O . PHE A 1 103 ? -4.562 6.189 3.662 1.00 88.75 103 PHE A O 1
ATOM 797 N N . ILE A 1 104 ? -2.913 7.428 2.749 1.00 92.19 104 ILE A N 1
ATOM 798 C CA . ILE A 1 104 ? -1.928 6.347 2.701 1.00 92.19 104 ILE A CA 1
ATOM 799 C C . ILE A 1 104 ? -1.810 5.675 4.068 1.00 92.19 104 ILE A C 1
ATOM 801 O O . ILE A 1 104 ? -1.636 6.342 5.083 1.00 92.19 104 ILE A O 1
ATOM 805 N N . ILE A 1 105 ? -1.820 4.342 4.080 1.00 94.94 105 ILE A N 1
ATOM 806 C CA . ILE A 1 105 ? -1.799 3.580 5.323 1.00 94.94 105 ILE A CA 1
ATOM 807 C C . ILE A 1 105 ? -0.416 3.619 5.973 1.00 94.94 105 ILE A C 1
ATOM 809 O O . ILE A 1 105 ? 0.592 3.282 5.348 1.00 94.94 105 ILE A O 1
ATOM 813 N N . ALA A 1 106 ? -0.407 3.912 7.274 1.00 93.94 106 ALA A N 1
ATOM 814 C CA . ALA A 1 106 ? 0.741 3.870 8.171 1.00 93.94 106 ALA A CA 1
ATOM 815 C C . ALA A 1 106 ? 1.813 4.936 7.909 1.00 93.94 106 ALA A C 1
ATOM 817 O O . ALA A 1 106 ? 1.764 5.734 6.977 1.00 93.94 106 ALA A O 1
ATOM 818 N N . SER A 1 107 ? 2.805 4.984 8.792 1.00 91.94 107 SER A N 1
ATOM 819 C CA . SER A 1 107 ? 3.985 5.837 8.652 1.00 91.94 107 SER A CA 1
ATOM 820 C C . SER A 1 107 ? 5.196 5.178 9.311 1.00 91.94 107 SER A C 1
ATOM 822 O O . SER A 1 107 ? 5.025 4.235 10.082 1.00 91.94 107 SER A O 1
ATOM 824 N N . PRO A 1 108 ? 6.426 5.673 9.089 1.00 88.19 108 PRO A N 1
ATOM 825 C CA . PRO A 1 108 ? 7.596 5.152 9.798 1.00 88.19 108 PRO A CA 1
ATOM 826 C C . PRO A 1 108 ? 7.476 5.233 11.332 1.00 88.19 108 PRO A C 1
ATOM 828 O O . PRO A 1 108 ? 8.063 4.421 12.041 1.00 88.19 108 PRO A O 1
ATOM 831 N N . LEU A 1 109 ? 6.706 6.196 11.859 1.00 87.62 109 LEU A N 1
ATOM 832 C CA . LEU A 1 109 ? 6.468 6.334 13.301 1.00 87.62 109 LEU A CA 1
ATOM 833 C C . LEU A 1 109 ? 5.398 5.357 13.815 1.00 87.62 109 LEU A C 1
ATOM 835 O O . LEU A 1 109 ? 5.487 4.880 14.945 1.00 87.62 109 LEU A O 1
ATOM 839 N N . TYR A 1 110 ? 4.407 5.048 12.979 1.00 89.62 110 TYR A N 1
ATOM 840 C CA . TYR A 1 110 ? 3.306 4.135 13.280 1.00 89.62 110 TYR A CA 1
ATOM 841 C C . TYR A 1 110 ? 3.169 3.122 12.141 1.00 89.62 110 TYR A C 1
ATOM 843 O O . TYR A 1 110 ? 2.281 3.264 11.299 1.00 89.62 110 TYR A O 1
ATOM 851 N N . PRO A 1 111 ? 4.081 2.138 12.061 1.00 95.19 111 PRO A N 1
ATOM 852 C CA . PRO A 1 111 ? 4.091 1.193 10.958 1.00 95.19 111 PRO A CA 1
ATOM 853 C C . PRO A 1 111 ? 2.897 0.249 11.058 1.00 95.19 111 PRO A C 1
ATOM 855 O O . PRO A 1 111 ? 2.488 -0.114 12.164 1.00 95.19 111 PRO A O 1
ATOM 858 N N . PHE A 1 112 ? 2.380 -0.207 9.919 1.00 98.38 112 PHE A N 1
ATOM 859 C CA . PHE A 1 112 ? 1.379 -1.268 9.908 1.00 98.38 112 PHE A CA 1
ATOM 860 C C . PHE A 1 112 ? 2.035 -2.577 10.361 1.00 98.38 112 PHE A C 1
ATOM 862 O O . PHE A 1 112 ? 3.062 -2.973 9.817 1.00 98.38 112 PHE A O 1
ATOM 869 N N . ARG A 1 113 ? 1.470 -3.237 11.371 1.00 98.19 113 ARG A N 1
ATOM 870 C CA . ARG A 1 113 ? 1.976 -4.479 11.988 1.00 98.19 113 ARG A CA 1
ATOM 871 C C . ARG A 1 113 ? 0.968 -5.626 11.939 1.00 98.19 113 ARG A C 1
ATOM 873 O O . ARG A 1 113 ? 1.310 -6.752 12.287 1.00 98.19 113 ARG A O 1
ATOM 880 N N . GLY A 1 114 ? -0.272 -5.330 11.559 1.00 98.31 114 GLY A N 1
ATOM 881 C CA . GLY A 1 114 ? -1.363 -6.289 11.523 1.00 98.31 114 GLY A CA 1
ATOM 882 C C . GLY A 1 114 ? -1.383 -7.162 10.269 1.00 98.31 114 GLY A C 1
ATOM 883 O O . GLY A 1 114 ? -0.375 -7.387 9.593 1.00 98.31 114 GLY A O 1
ATOM 884 N N . THR A 1 115 ? -2.569 -7.682 9.954 1.00 98.88 115 THR A N 1
ATOM 885 C CA . THR A 1 115 ? -2.822 -8.417 8.706 1.00 98.88 115 THR A CA 1
ATOM 886 C C . THR A 1 115 ? -3.783 -7.641 7.829 1.00 98.88 115 THR A C 1
ATOM 888 O O . THR A 1 115 ? -4.831 -7.231 8.309 1.00 98.88 115 THR A O 1
ATOM 891 N N . PHE A 1 116 ? -3.466 -7.503 6.547 1.00 98.88 116 PHE A N 1
ATOM 892 C CA . PHE A 1 116 ? -4.404 -7.036 5.537 1.00 98.88 116 PHE A CA 1
ATOM 893 C C . PHE A 1 116 ? -4.638 -8.162 4.529 1.00 98.88 116 PHE A C 1
ATOM 895 O O . PHE A 1 116 ? -3.747 -8.516 3.756 1.00 98.88 116 PHE A O 1
ATOM 902 N N . ASP A 1 117 ? -5.819 -8.772 4.583 1.00 98.94 117 ASP A N 1
ATOM 903 C CA . ASP A 1 117 ? -6.228 -9.843 3.678 1.00 98.94 117 ASP A CA 1
ATOM 904 C C . ASP A 1 117 ? -7.182 -9.286 2.622 1.00 98.94 117 ASP A C 1
ATOM 906 O O . ASP A 1 117 ? -8.345 -9.004 2.902 1.00 98.94 117 ASP A O 1
ATOM 910 N N . GLY A 1 118 ? -6.707 -9.151 1.387 1.00 98.88 118 GLY A N 1
ATOM 911 C CA . GLY A 1 118 ? -7.565 -8.789 0.266 1.00 98.88 118 GLY A CA 1
ATOM 912 C C . GLY A 1 118 ? -8.625 -9.852 -0.021 1.00 98.88 118 GLY A C 1
ATOM 913 O O . GLY A 1 118 ? -9.596 -9.558 -0.698 1.00 98.88 118 GLY A O 1
ATOM 914 N N . ASN A 1 119 ? -8.486 -11.080 0.501 1.00 98.75 119 ASN A N 1
ATOM 915 C CA . ASN A 1 119 ? -9.469 -12.156 0.351 1.00 98.75 119 ASN A CA 1
ATOM 916 C C . ASN A 1 119 ? -9.851 -12.440 -1.122 1.00 98.75 119 ASN A C 1
ATOM 918 O O . ASN A 1 119 ? -10.937 -12.931 -1.416 1.00 98.75 119 ASN A O 1
ATOM 922 N N . GLY A 1 120 ? -8.936 -12.150 -2.055 1.00 98.69 120 GLY A N 1
ATOM 923 C CA . GLY A 1 120 ? -9.152 -12.282 -3.496 1.00 98.69 120 GLY A CA 1
ATOM 924 C C . GLY A 1 120 ? -9.809 -11.070 -4.165 1.00 98.69 120 GLY A C 1
ATOM 925 O O . GLY A 1 120 ? -9.964 -11.096 -5.383 1.00 98.69 120 GLY A O 1
ATOM 926 N N . HIS A 1 121 ? -10.155 -10.034 -3.402 1.00 98.88 121 HIS A N 1
ATOM 927 C CA . HIS A 1 121 ? -10.689 -8.770 -3.895 1.00 98.88 121 HIS A CA 1
ATOM 928 C C . HIS A 1 121 ? -9.595 -7.816 -4.373 1.00 98.88 121 HIS A C 1
ATOM 930 O O . HIS A 1 121 ? -8.391 -8.002 -4.141 1.00 98.88 121 HIS A O 1
ATOM 936 N N . THR A 1 122 ? -10.053 -6.774 -5.053 1.00 98.88 122 THR A N 1
ATOM 937 C CA . THR A 1 122 ? -9.223 -5.732 -5.638 1.00 98.88 122 THR A CA 1
ATOM 938 C C . THR A 1 122 ? -9.504 -4.362 -5.039 1.00 98.88 122 THR A C 1
ATOM 940 O O . THR A 1 122 ? -10.598 -4.078 -4.555 1.00 98.88 122 THR A O 1
ATOM 943 N N . ILE A 1 123 ? -8.490 -3.503 -5.092 1.00 98.81 123 ILE A N 1
ATOM 944 C CA . ILE A 1 123 ? -8.613 -2.061 -4.897 1.00 98.81 123 ILE A CA 1
ATOM 945 C C . ILE A 1 123 ? -8.186 -1.405 -6.209 1.00 98.81 123 ILE A C 1
ATOM 947 O O . ILE A 1 123 ? -7.118 -1.715 -6.740 1.00 98.81 123 ILE A O 1
ATOM 951 N N . SER A 1 124 ? -9.012 -0.520 -6.751 1.00 98.81 124 SER A N 1
ATOM 952 C CA . SER A 1 124 ? -8.778 0.121 -8.044 1.00 98.81 124 SER A CA 1
ATOM 953 C C . SER A 1 124 ? -8.631 1.635 -7.930 1.00 98.81 124 SER A C 1
ATOM 955 O O . SER A 1 124 ? -9.125 2.238 -6.981 1.00 98.81 124 SER A O 1
ATOM 957 N N . ASN A 1 125 ? -7.926 2.235 -8.894 1.00 98.06 125 ASN A N 1
ATOM 958 C CA . ASN A 1 125 ? -7.787 3.687 -9.060 1.00 98.06 125 ASN A CA 1
ATOM 959 C C . ASN A 1 125 ? -7.155 4.422 -7.860 1.00 98.06 125 ASN A C 1
ATOM 961 O O . ASN A 1 125 ? -7.434 5.595 -7.626 1.00 98.06 125 ASN A O 1
ATOM 965 N N . PHE A 1 126 ? -6.282 3.750 -7.102 1.00 97.00 126 PHE A N 1
ATOM 966 C CA . PHE A 1 126 ? -5.477 4.403 -6.065 1.00 97.00 126 PHE A CA 1
ATOM 967 C C . PHE A 1 126 ? -4.492 5.396 -6.702 1.00 97.00 126 PHE A C 1
ATOM 969 O O . PHE A 1 126 ? -3.594 4.984 -7.432 1.00 97.00 126 PHE A O 1
ATOM 976 N N . GLY A 1 127 ? -4.633 6.686 -6.400 1.00 95.06 127 GLY A N 1
ATOM 977 C CA . GLY A 1 127 ? -3.737 7.737 -6.879 1.00 95.06 127 GLY A CA 1
ATOM 978 C C . GLY A 1 127 ? -2.989 8.428 -5.743 1.00 95.06 127 GLY A C 1
ATOM 979 O O . GLY A 1 127 ? -3.576 8.748 -4.71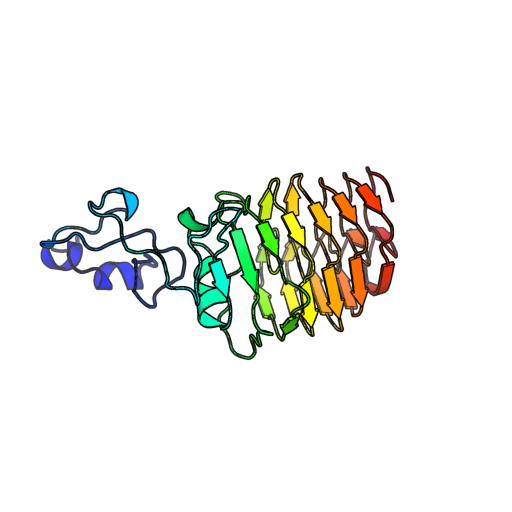2 1.00 95.06 127 GLY A O 1
ATOM 980 N N . TYR A 1 128 ? -1.703 8.710 -5.941 1.00 95.19 128 TYR A N 1
ATOM 981 C CA . TYR A 1 128 ? -0.929 9.575 -5.057 1.00 95.19 128 TYR A CA 1
ATOM 982 C C . TYR A 1 128 ? 0.108 10.378 -5.840 1.00 95.19 128 TYR A C 1
ATOM 984 O O . TYR A 1 128 ? 1.000 9.808 -6.467 1.00 95.19 128 TYR A O 1
ATOM 992 N N . ILE A 1 129 ? 0.017 11.708 -5.770 1.00 94.94 129 ILE A N 1
ATOM 993 C CA . ILE A 1 129 ? 0.910 12.624 -6.487 1.00 94.94 129 ILE A CA 1
ATOM 994 C C . ILE A 1 129 ? 1.551 13.591 -5.492 1.00 94.94 129 ILE A C 1
ATOM 996 O O . ILE A 1 129 ? 0.847 14.304 -4.777 1.00 94.94 129 ILE A O 1
ATOM 1000 N N . ALA A 1 130 ? 2.883 13.650 -5.465 1.00 94.44 130 ALA A N 1
ATOM 1001 C CA . ALA A 1 130 ? 3.622 14.533 -4.565 1.00 94.44 130 ALA A CA 1
ATOM 1002 C C . ALA A 1 130 ? 4.921 15.069 -5.187 1.00 94.44 130 ALA A C 1
ATOM 1004 O O . ALA A 1 130 ? 5.583 14.411 -5.980 1.00 94.44 130 ALA A O 1
ATOM 1005 N N . ALA A 1 131 ? 5.338 16.269 -4.776 1.00 95.44 131 ALA A N 1
ATOM 1006 C CA . ALA A 1 131 ? 6.602 16.852 -5.238 1.00 95.44 131 ALA A CA 1
ATOM 1007 C C . ALA A 1 131 ? 7.826 16.328 -4.462 1.00 95.44 131 ALA A C 1
ATOM 1009 O O . ALA A 1 131 ? 8.934 16.290 -4.998 1.00 95.44 131 ALA A O 1
ATOM 1010 N N . ASN A 1 132 ? 7.654 15.992 -3.179 1.00 93.88 132 ASN A N 1
ATOM 1011 C CA . ASN A 1 132 ? 8.718 15.455 -2.335 1.00 93.88 132 ASN A CA 1
ATOM 1012 C C . ASN A 1 132 ? 8.150 14.542 -1.245 1.00 93.88 132 ASN A C 1
ATOM 1014 O O . ASN A 1 132 ? 7.404 15.029 -0.397 1.00 93.88 132 ASN A O 1
ATOM 1018 N N . GLU A 1 133 ? 8.496 13.257 -1.262 1.00 94.50 133 GLU A N 1
ATOM 1019 C CA . GLU A 1 133 ? 8.009 12.279 -0.286 1.00 94.50 133 GLU A CA 1
ATOM 1020 C C . GLU A 1 133 ? 8.976 11.090 -0.145 1.00 94.50 133 GLU A C 1
ATOM 1022 O O . GLU A 1 133 ? 9.843 10.883 -0.982 1.00 94.50 133 GLU A O 1
ATOM 1027 N N . THR A 1 134 ? 8.871 10.286 0.911 1.00 93.94 134 THR A N 1
ATOM 1028 C CA . THR A 1 134 ? 9.647 9.042 1.061 1.00 93.94 134 THR A CA 1
ATOM 1029 C C . THR A 1 134 ? 8.747 7.904 1.533 1.00 93.94 134 THR A C 1
ATOM 1031 O O . THR A 1 134 ? 7.854 8.111 2.360 1.00 93.94 134 THR A O 1
ATOM 1034 N N . TYR A 1 135 ? 9.011 6.686 1.052 1.00 94.44 135 TYR A N 1
ATOM 1035 C CA . TYR 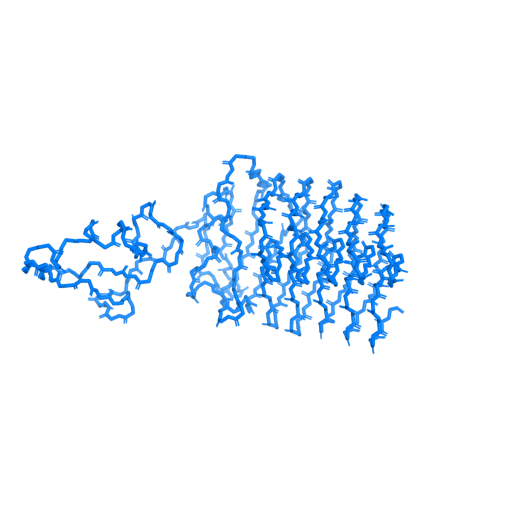A 1 135 ? 8.255 5.478 1.402 1.00 94.44 135 TYR A CA 1
ATOM 1036 C C . TYR A 1 135 ? 6.817 5.480 0.882 1.00 94.44 135 TYR A C 1
ATOM 1038 O O . TYR A 1 135 ? 5.887 5.182 1.619 1.00 94.44 135 TYR A O 1
ATOM 1046 N N . THR A 1 136 ? 6.584 5.820 -0.380 1.00 95.94 136 THR A N 1
ATOM 1047 C CA . THR A 1 136 ? 5.202 5.867 -0.891 1.00 95.94 136 THR A CA 1
ATOM 1048 C C . THR A 1 136 ? 4.745 4.511 -1.406 1.00 95.94 136 THR A C 1
ATOM 1050 O O . THR A 1 136 ? 5.446 3.869 -2.181 1.00 95.94 136 THR A O 1
ATOM 1053 N N . GLY A 1 137 ? 3.536 4.129 -1.009 1.00 97.00 137 GLY A N 1
ATOM 1054 C CA . GLY A 1 137 ? 2.725 3.061 -1.580 1.00 97.00 137 GLY A CA 1
ATOM 1055 C C . GLY A 1 137 ? 1.359 3.063 -0.911 1.00 97.00 137 GLY A C 1
ATOM 1056 O O . GLY A 1 137 ? 1.114 3.901 -0.044 1.00 97.00 137 GLY A O 1
ATOM 1057 N N . PHE A 1 138 ? 0.476 2.135 -1.282 1.00 97.88 138 PHE A N 1
ATOM 1058 C CA . PHE A 1 138 ? -0.813 1.977 -0.600 1.00 97.88 138 PHE A CA 1
ATOM 1059 C C . PHE A 1 138 ? -0.628 1.817 0.925 1.00 97.88 138 PHE A C 1
ATOM 1061 O O . PHE A 1 138 ? -1.323 2.447 1.723 1.00 97.88 138 PHE A O 1
ATOM 1068 N N . PHE A 1 139 ? 0.404 1.063 1.316 1.00 98.31 139 PHE A N 1
ATOM 1069 C CA . PHE A 1 139 ? 1.030 1.138 2.632 1.00 98.31 139 PHE A CA 1
ATOM 1070 C C . PHE A 1 139 ? 2.335 1.927 2.535 1.00 98.31 139 PHE A C 1
ATOM 1072 O O . PHE A 1 139 ? 3.258 1.542 1.818 1.00 98.31 139 PHE A O 1
ATOM 1079 N N . ARG A 1 140 ? 2.471 2.991 3.320 1.00 97.31 140 ARG A N 1
ATOM 1080 C CA . ARG A 1 140 ? 3.735 3.724 3.438 1.00 97.31 140 ARG A CA 1
ATOM 1081 C C . ARG A 1 140 ? 4.823 2.842 4.030 1.00 97.31 140 ARG A C 1
ATOM 1083 O O . ARG A 1 140 ? 5.904 2.682 3.470 1.00 97.31 140 ARG A O 1
ATOM 1090 N N . TYR A 1 141 ? 4.516 2.257 5.184 1.00 97.12 141 TYR A N 1
ATOM 1091 C CA . TYR A 1 141 ? 5.478 1.500 5.969 1.00 97.12 141 TYR A CA 1
ATOM 1092 C C . TYR A 1 141 ? 4.799 0.324 6.665 1.00 97.12 141 TYR A C 1
ATOM 1094 O O . TYR A 1 141 ? 3.872 0.503 7.459 1.00 97.12 141 TYR A O 1
ATOM 1102 N N . ALA A 1 142 ? 5.292 -0.879 6.396 1.00 98.50 142 ALA A N 1
ATOM 1103 C CA . ALA A 1 142 ? 4.845 -2.110 7.029 1.00 98.50 142 ALA A CA 1
ATOM 1104 C C . ALA A 1 142 ? 6.002 -2.722 7.828 1.00 98.50 142 ALA A C 1
ATOM 1106 O O . ALA A 1 142 ? 7.107 -2.824 7.308 1.00 98.50 142 ALA A O 1
ATOM 1107 N N . ALA A 1 143 ? 5.751 -3.122 9.077 1.00 98.12 143 ALA A N 1
ATOM 1108 C CA . ALA A 1 143 ? 6.751 -3.704 9.969 1.00 98.12 143 ALA A CA 1
ATOM 1109 C C . ALA A 1 143 ? 6.249 -5.010 10.602 1.00 98.12 143 ALA A C 1
ATOM 1111 O O . ALA A 1 143 ? 5.379 -4.988 11.476 1.00 98.12 143 ALA A O 1
ATOM 1112 N N . GLY A 1 144 ? 6.773 -6.158 10.172 1.00 98.31 144 GLY A N 1
ATOM 1113 C CA . GLY A 1 144 ? 6.295 -7.477 10.610 1.00 98.31 144 GLY A CA 1
ATOM 1114 C C . GLY A 1 144 ? 4.868 -7.818 10.150 1.00 98.31 144 GLY A C 1
ATOM 1115 O O . GLY A 1 144 ? 4.296 -8.809 10.605 1.00 98.31 144 GLY A O 1
ATOM 1116 N N . ALA A 1 145 ? 4.288 -7.016 9.252 1.00 98.62 145 ALA A N 1
ATOM 1117 C CA . ALA A 1 145 ? 2.917 -7.176 8.778 1.00 98.62 145 ALA A CA 1
ATOM 1118 C C . ALA A 1 145 ? 2.731 -8.402 7.875 1.00 98.62 145 ALA A C 1
ATOM 1120 O O . ALA A 1 145 ? 3.681 -8.952 7.312 1.00 98.62 145 ALA A O 1
ATOM 1121 N N . GLN A 1 146 ? 1.471 -8.796 7.696 1.00 98.88 146 GLN A N 1
ATOM 1122 C CA . GLN A 1 146 ? 1.054 -9.804 6.722 1.00 98.88 146 GLN A CA 1
ATOM 1123 C C . GLN A 1 146 ? 0.085 -9.169 5.721 1.00 98.88 146 GLN A C 1
ATOM 1125 O O . GLN A 1 146 ? -1.067 -8.917 6.061 1.00 98.88 146 GLN A O 1
ATOM 1130 N N . ILE A 1 147 ? 0.521 -8.924 4.487 1.00 98.94 147 ILE A N 1
ATOM 1131 C CA . ILE A 1 147 ? -0.338 -8.388 3.419 1.00 98.94 147 ILE A CA 1
ATOM 1132 C C . ILE A 1 147 ? -0.528 -9.492 2.383 1.00 98.94 147 ILE A C 1
ATOM 1134 O O . ILE A 1 147 ? 0.450 -10.025 1.856 1.00 98.94 147 ILE A O 1
ATOM 1138 N N . LYS A 1 148 ? -1.769 -9.899 2.114 1.00 98.94 148 LYS A N 1
ATOM 1139 C CA . LYS A 1 148 ? -2.012 -11.082 1.280 1.00 98.94 148 LYS A CA 1
ATOM 1140 C C . LYS A 1 148 ? -3.281 -11.019 0.449 1.00 98.94 148 LYS A C 1
ATOM 1142 O O . LYS A 1 148 ? -4.236 -10.353 0.824 1.00 98.94 148 LYS A O 1
ATOM 1147 N N . ASN A 1 149 ? -3.290 -11.793 -0.636 1.00 98.94 149 ASN A N 1
ATOM 1148 C CA . ASN A 1 149 ? -4.458 -12.049 -1.488 1.00 98.94 149 ASN A CA 1
ATOM 1149 C C . ASN A 1 149 ? -5.138 -10.768 -2.007 1.00 98.94 149 ASN A C 1
ATOM 1151 O O . ASN A 1 149 ? -6.366 -10.701 -2.042 1.00 98.94 149 ASN A O 1
ATOM 1155 N N . LEU A 1 150 ? -4.345 -9.755 -2.358 1.00 98.94 150 LEU A N 1
ATOM 1156 C CA . LEU A 1 150 ? -4.823 -8.427 -2.735 1.00 98.94 150 LEU A CA 1
ATOM 1157 C C . LEU A 1 150 ? -4.358 -8.053 -4.145 1.00 98.94 150 LEU A C 1
ATOM 1159 O O . LEU A 1 150 ? -3.166 -8.142 -4.448 1.00 98.94 150 LEU A O 1
ATOM 1163 N N . GLY A 1 151 ? -5.286 -7.587 -4.979 1.00 98.88 151 GLY A N 1
ATOM 1164 C CA . GLY A 1 151 ? -4.974 -6.946 -6.257 1.00 98.88 151 GLY A CA 1
ATOM 1165 C C . GLY A 1 151 ? -5.091 -5.427 -6.185 1.00 98.88 151 GLY A C 1
ATOM 1166 O O . GLY A 1 151 ? -6.093 -4.924 -5.687 1.00 98.88 151 GLY A O 1
ATOM 1167 N N . LEU A 1 152 ? -4.111 -4.698 -6.719 1.00 98.81 152 LEU A N 1
ATOM 1168 C CA . LEU A 1 152 ? -4.246 -3.276 -7.040 1.00 98.81 152 LEU A CA 1
ATOM 1169 C C . LEU A 1 152 ? -4.391 -3.102 -8.552 1.00 98.81 152 LEU A C 1
ATOM 1171 O O . LEU A 1 152 ? -3.537 -3.572 -9.304 1.00 98.81 152 LEU A O 1
ATOM 1175 N N . ILE A 1 153 ? -5.439 -2.415 -9.001 1.00 98.81 153 ILE A N 1
ATOM 1176 C CA . ILE A 1 153 ? -5.715 -2.203 -10.428 1.00 98.81 153 ILE A CA 1
ATOM 1177 C C . ILE A 1 153 ? -5.651 -0.708 -10.749 1.00 98.81 153 ILE A C 1
ATOM 1179 O O . ILE A 1 153 ? -6.300 0.101 -10.091 1.00 98.81 153 ILE A O 1
ATOM 1183 N N . TRP A 1 154 ? -4.856 -0.339 -11.752 1.00 98.31 154 TRP A N 1
ATOM 1184 C CA . TRP A 1 154 ? -4.601 1.055 -12.134 1.00 98.31 154 TRP A CA 1
ATOM 1185 C C . TRP A 1 154 ? -4.110 1.968 -10.990 1.00 98.31 154 TRP A C 1
ATOM 1187 O O . TRP A 1 154 ? -4.583 3.102 -10.900 1.00 98.31 154 TRP A O 1
ATOM 1197 N N . PRO A 1 155 ? -3.197 1.534 -10.091 1.00 98.19 155 PRO A N 1
ATOM 1198 C CA . PRO A 1 155 ? -2.604 2.480 -9.156 1.00 98.19 155 PRO A CA 1
ATOM 1199 C C . PRO A 1 155 ? -1.674 3.457 -9.892 1.00 98.19 155 PRO A C 1
ATOM 1201 O O . PRO A 1 155 ? -0.919 3.038 -10.771 1.00 98.19 155 PRO A O 1
ATOM 1204 N N . ASP A 1 156 ? -1.680 4.727 -9.499 1.00 97.38 156 ASP A N 1
ATOM 1205 C CA . ASP A 1 156 ? -0.782 5.764 -10.017 1.00 97.38 156 ASP A CA 1
ATOM 1206 C C . ASP A 1 156 ? -0.069 6.480 -8.864 1.00 97.38 156 ASP A C 1
ATOM 1208 O O . ASP A 1 156 ? -0.663 7.270 -8.132 1.00 97.38 156 ASP A O 1
ATOM 1212 N N . VAL A 1 157 ? 1.213 6.169 -8.674 1.00 97.81 157 VAL A N 1
ATOM 1213 C CA . VAL A 1 157 ? 2.063 6.748 -7.628 1.00 97.81 157 VAL A CA 1
ATOM 1214 C C . VAL A 1 157 ? 3.144 7.597 -8.286 1.00 97.81 157 VAL A C 1
ATOM 1216 O O . VAL A 1 157 ? 4.141 7.071 -8.771 1.00 97.81 157 VAL A O 1
ATOM 1219 N N . HIS A 1 158 ? 2.981 8.916 -8.282 1.00 96.50 158 HIS A N 1
ATOM 1220 C CA . HIS A 1 158 ? 3.896 9.846 -8.941 1.00 96.50 158 HIS A CA 1
ATOM 1221 C C . HIS A 1 158 ? 4.559 10.782 -7.931 1.00 96.50 158 HIS A C 1
ATOM 1223 O O . HIS A 1 158 ? 3.939 11.729 -7.442 1.00 96.50 158 HIS A O 1
ATOM 1229 N N . VAL A 1 159 ? 5.833 10.534 -7.623 1.00 96.75 159 VAL A N 1
ATOM 1230 C CA . VAL A 1 159 ? 6.626 11.413 -6.758 1.00 96.75 159 VAL A CA 1
ATOM 1231 C C . VAL A 1 159 ? 7.791 12.015 -7.549 1.00 96.75 159 VAL A C 1
ATOM 1233 O O . VAL A 1 159 ? 8.569 11.283 -8.147 1.00 96.75 159 VAL A O 1
ATOM 1236 N N . ASP A 1 160 ? 7.933 13.345 -7.581 1.00 92.19 160 ASP A N 1
ATOM 1237 C CA . ASP A 1 160 ? 9.000 13.998 -8.371 1.00 92.19 160 ASP A CA 1
ATOM 1238 C C . ASP A 1 160 ? 10.396 13.798 -7.759 1.00 92.19 160 ASP A C 1
ATOM 1240 O O . ASP A 1 160 ? 11.396 13.596 -8.455 1.00 92.19 160 ASP A O 1
ATOM 1244 N N . ARG A 1 161 ? 10.484 13.937 -6.432 1.00 91.50 161 ARG A N 1
ATOM 1245 C CA . ARG A 1 161 ? 11.706 13.767 -5.642 1.00 91.50 161 ARG A CA 1
ATOM 1246 C C . ARG A 1 161 ? 11.394 12.889 -4.448 1.00 91.50 161 ARG A C 1
ATOM 1248 O O . ARG A 1 161 ? 10.444 13.162 -3.731 1.00 91.50 161 ARG A O 1
ATOM 1255 N N . GLY A 1 162 ? 12.191 11.866 -4.211 1.00 93.69 162 GLY A N 1
ATOM 1256 C CA . GLY A 1 162 ? 11.860 10.930 -3.157 1.00 93.69 162 GLY A CA 1
ATOM 1257 C C . GLY A 1 162 ? 12.368 9.540 -3.427 1.00 93.69 162 GLY A C 1
ATOM 1258 O O . GLY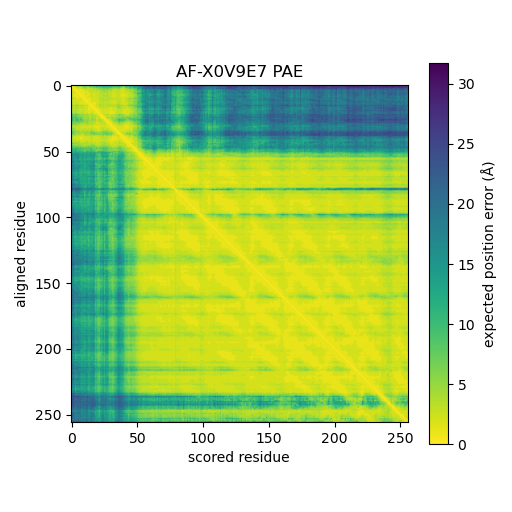 A 1 162 ? 12.612 9.169 -4.581 1.00 93.69 162 GLY A O 1
ATOM 1259 N N . ASP A 1 163 ? 12.482 8.794 -2.340 1.00 96.19 163 ASP A N 1
ATOM 1260 C CA . ASP A 1 163 ? 13.062 7.470 -2.357 1.00 96.19 163 ASP A CA 1
ATOM 1261 C C . ASP A 1 163 ? 12.060 6.431 -1.839 1.00 96.19 163 ASP A C 1
ATOM 1263 O O . ASP A 1 163 ? 11.170 6.731 -1.028 1.00 96.19 163 ASP A O 1
ATOM 1267 N N . PHE A 1 164 ? 12.261 5.183 -2.263 1.00 97.75 164 PHE A N 1
ATOM 1268 C CA . PHE A 1 164 ? 11.519 4.012 -1.789 1.00 97.75 164 PHE A CA 1
ATOM 1269 C C . PHE A 1 164 ? 10.030 4.061 -2.138 1.00 97.75 164 PHE A C 1
ATOM 1271 O O . PHE A 1 164 ? 9.162 4.026 -1.264 1.00 97.75 164 PHE A O 1
ATOM 1278 N N . HIS A 1 165 ? 9.723 4.115 -3.430 1.00 98.19 165 HIS A N 1
ATOM 1279 C CA . HIS A 1 165 ? 8.341 4.128 -3.903 1.00 98.19 165 HIS A CA 1
ATOM 1280 C C . HIS A 1 165 ? 7.961 2.806 -4.570 1.00 98.19 165 HIS A C 1
ATOM 1282 O O . HIS A 1 165 ? 8.718 2.263 -5.376 1.00 98.19 165 HIS A O 1
ATOM 1288 N N . GLY A 1 166 ? 6.762 2.320 -4.255 1.00 98.19 166 GLY A N 1
ATOM 1289 C CA . GLY A 1 166 ? 6.090 1.250 -4.982 1.00 98.19 166 GLY A CA 1
ATOM 1290 C C . GLY A 1 166 ? 4.578 1.379 -4.906 1.00 98.19 166 GLY A C 1
ATOM 1291 O O . GLY A 1 166 ? 4.061 2.133 -4.091 1.00 98.19 166 GLY A O 1
ATOM 1292 N N . CYS A 1 167 ? 3.835 0.667 -5.754 1.00 98.50 167 CYS A N 1
ATOM 1293 C CA . CYS A 1 167 ? 2.377 0.808 -5.739 1.00 98.50 167 CYS A CA 1
ATOM 1294 C C . CYS A 1 167 ? 1.753 0.226 -4.460 1.00 98.50 167 CYS A C 1
ATOM 1296 O O . CYS A 1 167 ? 0.818 0.812 -3.917 1.00 98.50 167 CYS A O 1
ATOM 1298 N N . LEU A 1 168 ? 2.258 -0.910 -3.959 1.00 98.75 168 LEU A N 1
ATOM 1299 C CA . LEU A 1 168 ? 1.670 -1.584 -2.797 1.00 98.75 168 LEU A CA 1
ATOM 1300 C C . LEU A 1 168 ? 2.312 -1.149 -1.478 1.00 98.75 168 LEU A C 1
ATOM 1302 O O . LEU A 1 168 ? 1.584 -0.773 -0.563 1.00 98.75 168 LEU A O 1
ATOM 1306 N N . VAL A 1 169 ? 3.643 -1.208 -1.361 1.00 98.75 169 VAL A N 1
ATOM 1307 C CA . VAL A 1 169 ? 4.343 -0.825 -0.122 1.00 98.75 169 VAL A CA 1
ATOM 1308 C C . VAL A 1 169 ? 5.561 0.045 -0.420 1.00 98.75 169 VAL A C 1
ATOM 1310 O O . VAL A 1 169 ? 6.398 -0.326 -1.236 1.00 98.75 169 VAL A O 1
ATOM 1313 N N . GLY A 1 170 ? 5.712 1.165 0.286 1.00 98.56 170 GLY A N 1
ATOM 1314 C CA . GLY A 1 170 ? 6.943 1.958 0.232 1.00 98.56 170 GLY A CA 1
ATOM 1315 C C . GLY A 1 170 ? 8.132 1.190 0.813 1.00 98.56 170 GLY A C 1
ATOM 1316 O O . GLY A 1 170 ? 9.113 0.913 0.123 1.00 98.56 170 GLY A O 1
ATOM 1317 N N . HIS A 1 171 ? 8.012 0.775 2.077 1.00 98.56 171 HIS A N 1
ATOM 1318 C CA . HIS A 1 171 ? 9.009 -0.056 2.755 1.00 98.56 171 HIS A CA 1
ATOM 1319 C C . HIS A 1 171 ? 8.393 -1.192 3.579 1.00 98.56 171 HIS A C 1
ATOM 1321 O O . HIS A 1 171 ? 7.477 -0.970 4.378 1.00 98.56 171 HIS A O 1
ATOM 1327 N N . LEU A 1 172 ? 8.936 -2.399 3.403 1.00 98.75 172 LEU A N 1
ATOM 1328 C CA . LEU A 1 172 ? 8.616 -3.582 4.199 1.00 98.75 172 LEU A CA 1
ATOM 1329 C C . LEU A 1 172 ? 9.794 -3.949 5.114 1.00 98.75 172 LEU A C 1
ATOM 1331 O O . LEU A 1 172 ? 10.797 -4.493 4.651 1.00 98.75 172 LEU A O 1
ATOM 1335 N N . ASP A 1 173 ? 9.640 -3.688 6.409 1.00 98.44 173 ASP A N 1
ATOM 1336 C CA . ASP A 1 173 ? 10.576 -4.055 7.475 1.00 98.44 173 ASP A CA 1
ATOM 1337 C C . ASP A 1 173 ? 10.133 -5.368 8.136 1.00 98.44 173 ASP A C 1
ATOM 1339 O O . ASP A 1 173 ? 9.204 -5.397 8.941 1.00 98.44 173 ASP A O 1
ATOM 1343 N N . GLU A 1 174 ? 10.753 -6.489 7.770 1.00 97.38 174 GLU A N 1
ATOM 1344 C CA . GLU A 1 174 ? 10.269 -7.830 8.133 1.00 97.38 174 GLU A CA 1
ATOM 1345 C C . GLU A 1 174 ? 8.815 -8.101 7.659 1.00 97.38 174 GLU A C 1
ATOM 1347 O O . GLU A 1 174 ? 8.183 -7.307 6.967 1.00 97.38 174 GLU A O 1
ATOM 1352 N N . GLY A 1 175 ? 8.252 -9.265 7.997 1.00 98.44 175 GLY A N 1
ATOM 1353 C CA . GLY A 1 175 ? 6.895 -9.642 7.582 1.00 98.44 175 GLY A CA 1
ATOM 1354 C C . GLY A 1 175 ? 6.820 -10.263 6.183 1.00 98.44 175 GLY A C 1
ATOM 1355 O O . GLY A 1 175 ? 7.825 -10.727 5.632 1.00 98.44 175 GLY A O 1
ATOM 1356 N N . ALA A 1 176 ? 5.603 -10.352 5.636 1.00 98.81 176 ALA A N 1
ATOM 1357 C CA . ALA A 1 176 ? 5.359 -11.045 4.375 1.00 98.81 176 ALA A CA 1
ATOM 1358 C C . ALA A 1 176 ? 4.291 -10.389 3.493 1.00 98.81 176 ALA A C 1
ATOM 1360 O O . ALA A 1 176 ? 3.219 -9.999 3.961 1.00 98.81 176 ALA A O 1
ATOM 1361 N N . ILE A 1 177 ? 4.571 -10.378 2.188 1.00 98.94 177 ILE A N 1
ATOM 1362 C CA . ILE A 1 177 ? 3.623 -10.055 1.121 1.00 98.94 177 ILE A CA 1
ATOM 1363 C C . ILE A 1 177 ? 3.421 -11.304 0.268 1.00 98.94 177 ILE A C 1
ATOM 1365 O O . ILE A 1 177 ? 4.378 -11.841 -0.294 1.00 98.94 177 ILE A O 1
ATOM 1369 N N . THR A 1 178 ? 2.189 -11.811 0.209 1.00 98.94 178 THR A N 1
ATOM 1370 C CA . THR A 1 178 ? 1.899 -13.115 -0.410 1.00 98.94 178 THR A CA 1
ATOM 1371 C C . THR A 1 178 ? 0.666 -13.081 -1.301 1.00 98.94 178 THR A C 1
ATOM 1373 O O . THR A 1 178 ? -0.408 -12.690 -0.859 1.00 98.94 178 THR A O 1
ATOM 1376 N N . ASN A 1 179 ? 0.785 -13.588 -2.530 1.00 98.88 179 ASN A N 1
ATOM 1377 C CA . ASN A 1 179 ? -0.315 -13.621 -3.504 1.00 98.88 179 ASN A CA 1
ATOM 1378 C C . ASN A 1 179 ? -0.915 -12.224 -3.764 1.00 98.88 179 ASN A C 1
ATOM 1380 O O . ASN A 1 179 ? -2.132 -12.082 -3.884 1.00 98.88 179 ASN A O 1
ATOM 1384 N N . CYS A 1 180 ? -0.069 -11.195 -3.806 1.00 98.94 180 CYS A N 1
ATOM 1385 C CA . CYS A 1 180 ? -0.484 -9.834 -4.124 1.00 98.94 180 CYS A CA 1
ATOM 1386 C C . CYS A 1 180 ? -0.036 -9.447 -5.526 1.00 98.94 180 CYS A C 1
ATOM 1388 O O . CYS A 1 180 ? 0.987 -9.925 -6.022 1.00 98.94 180 CYS A O 1
ATOM 1390 N N . TYR A 1 181 ? -0.777 -8.560 -6.171 1.00 98.88 181 TYR A N 1
ATOM 1391 C CA . TYR A 1 181 ? -0.433 -8.135 -7.517 1.00 98.88 181 TYR A CA 1
ATOM 1392 C C . TYR A 1 181 ? -0.833 -6.701 -7.812 1.00 98.88 181 TYR A C 1
ATOM 1394 O O . TYR A 1 181 ? -1.725 -6.146 -7.179 1.00 98.88 181 TYR A O 1
ATOM 1402 N N . VAL A 1 182 ? -0.157 -6.127 -8.802 1.00 98.88 182 VAL A N 1
ATOM 1403 C CA . VAL A 1 182 ? -0.497 -4.835 -9.389 1.00 98.88 182 VAL A CA 1
ATOM 1404 C C . VAL A 1 182 ? -0.698 -5.017 -10.888 1.00 98.88 182 VAL A C 1
ATOM 1406 O O . VAL A 1 182 ? 0.170 -5.563 -11.584 1.00 98.88 182 VAL A O 1
ATOM 1409 N N . GLU A 1 183 ? -1.833 -4.541 -11.390 1.00 98.62 183 GLU A N 1
ATOM 1410 C CA . GLU A 1 183 ? -2.157 -4.530 -12.811 1.00 98.62 183 GLU A CA 1
ATOM 1411 C C . GLU A 1 183 ? -2.325 -3.122 -13.355 1.00 98.62 183 GLU A C 1
ATOM 1413 O O . GLU A 1 183 ? -3.036 -2.302 -12.779 1.00 98.62 183 GLU A O 1
ATOM 1418 N N . ALA A 1 184 ? -1.667 -2.874 -14.492 1.00 97.75 184 ALA A N 1
ATOM 1419 C CA . ALA A 1 184 ? -1.648 -1.581 -15.166 1.00 97.75 184 ALA A CA 1
ATOM 1420 C C . ALA A 1 184 ? -1.280 -0.417 -14.224 1.00 97.75 184 ALA A C 1
ATOM 1422 O O . ALA A 1 184 ? -1.882 0.650 -14.290 1.00 97.75 184 ALA A O 1
ATOM 1423 N N . GLY A 1 185 ? -0.304 -0.649 -13.340 1.00 97.81 185 GLY A N 1
ATOM 1424 C CA . GLY A 1 185 ? 0.184 0.357 -12.403 1.00 97.81 185 GLY A CA 1
ATOM 1425 C C . GLY A 1 185 ? 1.207 1.305 -13.022 1.00 97.81 185 GLY A C 1
ATOM 1426 O O . GLY A 1 185 ? 1.938 0.943 -13.944 1.00 97.81 185 GLY A O 1
ATOM 1427 N N . SER A 1 186 ? 1.287 2.506 -12.474 1.00 97.62 186 SER A N 1
ATOM 1428 C CA . SER A 1 186 ? 2.308 3.504 -12.769 1.00 97.62 186 SER A CA 1
ATOM 1429 C C . SER A 1 186 ? 2.972 3.898 -11.457 1.00 97.62 186 SER A C 1
ATOM 1431 O O . SER A 1 186 ? 2.293 4.222 -10.481 1.00 97.62 186 SER A O 1
ATOM 1433 N N . VAL A 1 187 ? 4.301 3.833 -11.408 1.00 98.06 187 VAL A N 1
ATOM 1434 C CA . VAL A 1 187 ? 5.066 4.367 -10.281 1.00 98.06 187 VAL A CA 1
ATOM 1435 C C . VAL A 1 187 ? 6.253 5.176 -10.776 1.00 98.06 187 VAL A C 1
ATOM 1437 O O . VAL A 1 187 ? 6.983 4.742 -11.674 1.00 98.06 187 VAL A O 1
ATOM 1440 N N . SER A 1 188 ? 6.471 6.343 -10.170 1.00 97.00 188 SER A N 1
ATOM 1441 C CA . SER A 1 188 ? 7.677 7.122 -10.393 1.00 97.00 188 SER A CA 1
ATOM 1442 C C . SER A 1 188 ? 8.274 7.755 -9.145 1.00 97.00 188 SER A C 1
ATOM 1444 O O . SER A 1 188 ? 7.560 8.106 -8.206 1.00 97.00 188 SER A O 1
ATOM 1446 N N . GLY A 1 189 ? 9.592 7.947 -9.181 1.00 96.62 189 GLY A N 1
ATOM 1447 C CA . GLY A 1 189 ? 10.356 8.580 -8.112 1.00 96.62 189 GLY A CA 1
ATOM 1448 C C . GLY A 1 189 ? 11.797 8.891 -8.489 1.00 96.62 189 GLY A C 1
ATOM 1449 O O . GLY A 1 189 ? 12.166 8.864 -9.665 1.00 96.62 189 GLY A O 1
ATOM 1450 N N . TYR A 1 190 ? 12.623 9.175 -7.483 1.00 95.94 190 TYR A N 1
ATOM 1451 C CA . TYR A 1 190 ? 14.039 9.462 -7.679 1.00 95.94 190 TYR A CA 1
ATOM 1452 C C . TYR A 1 190 ? 14.905 8.205 -7.505 1.00 95.94 190 TYR A C 1
ATOM 1454 O O . TYR A 1 190 ? 15.462 7.733 -8.498 1.00 95.94 190 TYR A O 1
ATOM 1462 N N . ASP A 1 191 ? 14.982 7.627 -6.302 1.00 95.88 191 ASP A N 1
ATOM 1463 C CA . ASP A 1 191 ? 15.807 6.440 -6.016 1.00 95.88 191 ASP A CA 1
ATOM 1464 C C . ASP A 1 191 ? 15.002 5.291 -5.374 1.00 95.88 191 ASP A C 1
ATOM 1466 O O . ASP A 1 191 ? 13.967 5.495 -4.741 1.00 95.88 191 ASP A O 1
ATOM 1470 N N . TYR A 1 192 ? 15.470 4.056 -5.557 1.00 97.19 192 TYR A N 1
ATOM 1471 C CA . TYR A 1 192 ? 14.835 2.819 -5.077 1.00 97.19 192 TYR A CA 1
ATOM 1472 C C . TYR A 1 192 ? 13.353 2.694 -5.449 1.00 97.19 192 TYR A C 1
ATOM 1474 O O . TYR A 1 192 ? 12.467 2.585 -4.596 1.00 97.19 192 TYR A O 1
ATOM 1482 N N . ILE A 1 193 ? 13.079 2.694 -6.750 1.00 98.06 193 ILE A N 1
ATOM 1483 C CA . ILE A 1 193 ? 11.719 2.610 -7.287 1.00 98.06 193 ILE A CA 1
ATOM 1484 C C . ILE A 1 193 ? 11.422 1.180 -7.712 1.00 98.06 193 ILE A C 1
ATOM 1486 O O . ILE A 1 193 ? 12.158 0.602 -8.514 1.00 98.06 193 ILE A O 1
ATOM 1490 N N . GLY A 1 194 ? 10.340 0.604 -7.193 1.00 98.06 194 GLY A N 1
ATOM 1491 C CA . GLY A 1 194 ? 9.884 -0.721 -7.592 1.00 98.06 194 GLY A CA 1
ATOM 1492 C C . GLY A 1 194 ? 8.396 -0.776 -7.864 1.00 98.06 194 GLY A C 1
ATOM 1493 O O . GLY A 1 194 ? 7.614 -0.156 -7.160 1.00 98.06 194 GLY A O 1
ATOM 1494 N N . GLY A 1 195 ? 7.979 -1.550 -8.866 1.00 98.31 195 GLY A N 1
ATOM 1495 C CA . GLY A 1 195 ? 6.563 -1.637 -9.237 1.00 98.31 195 GLY A CA 1
ATOM 1496 C C . GLY A 1 195 ? 5.640 -2.030 -8.072 1.00 98.31 195 GLY A C 1
ATOM 1497 O O . GLY A 1 195 ? 4.590 -1.427 -7.864 1.00 98.31 195 GLY A O 1
ATOM 1498 N N . LEU A 1 196 ? 6.037 -3.025 -7.274 1.00 98.50 196 LEU A N 1
ATOM 1499 C CA . LEU A 1 196 ? 5.268 -3.486 -6.116 1.00 98.50 196 LEU A CA 1
ATOM 1500 C C . LEU A 1 196 ? 5.779 -2.871 -4.806 1.00 98.50 196 LEU A C 1
ATOM 1502 O O . LEU A 1 196 ? 4.964 -2.441 -3.988 1.00 98.50 196 LEU A O 1
ATOM 1506 N N . LEU A 1 197 ? 7.104 -2.844 -4.612 1.00 98.62 197 LEU A N 1
ATOM 1507 C CA . LEU A 1 197 ? 7.746 -2.325 -3.404 1.00 98.62 197 LEU A CA 1
ATOM 1508 C C . LEU A 1 197 ? 8.906 -1.379 -3.702 1.00 98.62 197 LEU A C 1
ATOM 1510 O O . LEU A 1 197 ? 9.749 -1.694 -4.537 1.00 98.62 197 LEU A O 1
ATOM 1514 N N . GLY A 1 198 ? 9.026 -0.306 -2.920 1.00 98.44 198 GLY A N 1
ATOM 1515 C CA . GLY A 1 198 ? 10.234 0.521 -2.909 1.00 98.44 198 GLY A CA 1
ATOM 1516 C C . GLY A 1 198 ? 11.432 -0.222 -2.312 1.00 98.44 198 GLY A C 1
ATOM 1517 O O . GLY A 1 198 ? 12.443 -0.426 -2.980 1.00 98.44 198 GLY A O 1
ATOM 1518 N N . SER A 1 199 ? 11.302 -0.697 -1.070 1.00 98.50 199 SER A N 1
ATOM 1519 C CA . SER A 1 199 ? 12.336 -1.489 -0.387 1.00 98.50 199 SER A CA 1
ATOM 1520 C C . SER A 1 199 ? 11.757 -2.672 0.395 1.00 98.50 199 SER A C 1
ATOM 1522 O O . SER A 1 199 ? 10.671 -2.590 0.976 1.00 98.50 199 SER A O 1
ATOM 1524 N N . ASN A 1 200 ? 12.485 -3.790 0.381 1.00 98.69 200 ASN A N 1
ATOM 1525 C CA . ASN A 1 200 ? 12.097 -5.052 1.000 1.00 98.69 200 ASN A CA 1
ATOM 1526 C C . ASN A 1 200 ? 13.192 -5.619 1.911 1.00 98.69 200 ASN A C 1
ATOM 1528 O O . ASN A 1 200 ? 14.218 -6.084 1.414 1.00 98.69 200 ASN A O 1
ATOM 1532 N N . SER A 1 201 ? 12.887 -5.729 3.204 1.00 98.56 201 SER A N 1
ATOM 1533 C CA . SER A 1 201 ? 13.635 -6.507 4.206 1.00 98.56 201 SER A CA 1
ATOM 1534 C C . SER A 1 201 ? 12.863 -7.747 4.690 1.00 98.56 201 SER A C 1
ATOM 1536 O O . SER A 1 201 ? 13.322 -8.466 5.577 1.00 98.56 201 SER A O 1
ATOM 1538 N N . GLY A 1 202 ? 11.680 -8.010 4.124 1.00 98.62 202 GLY A N 1
ATOM 1539 C CA . GLY A 1 202 ? 10.807 -9.136 4.454 1.00 98.62 202 GLY A CA 1
ATOM 1540 C C . GLY A 1 202 ? 10.795 -10.236 3.387 1.00 98.62 202 GLY A C 1
ATOM 1541 O O . GLY A 1 202 ? 11.767 -10.463 2.659 1.00 98.62 202 GLY A O 1
ATOM 1542 N N . THR A 1 203 ? 9.675 -10.959 3.307 1.00 98.81 203 THR A N 1
ATOM 1543 C CA . THR A 1 203 ? 9.452 -12.018 2.308 1.00 98.81 203 THR A CA 1
ATOM 1544 C C . THR A 1 203 ? 8.363 -11.627 1.312 1.00 98.81 203 THR A C 1
ATOM 1546 O O . THR A 1 203 ? 7.242 -11.318 1.704 1.00 98.81 203 THR A O 1
ATOM 1549 N N . ILE A 1 204 ? 8.657 -11.724 0.016 1.00 98.81 204 ILE A N 1
ATOM 1550 C CA . ILE A 1 204 ? 7.699 -11.509 -1.072 1.00 98.81 204 ILE A CA 1
ATOM 1551 C C . ILE A 1 204 ? 7.530 -12.826 -1.826 1.00 98.81 204 ILE A C 1
ATOM 1553 O O . ILE A 1 204 ? 8.497 -13.373 -2.357 1.00 98.81 204 ILE A O 1
ATOM 1557 N N . THR A 1 205 ? 6.309 -13.361 -1.862 1.00 98.88 205 THR A N 1
ATOM 1558 C CA . THR A 1 205 ? 6.027 -14.672 -2.466 1.00 98.88 205 THR A CA 1
ATOM 1559 C C . THR A 1 205 ? 4.816 -14.631 -3.391 1.00 98.88 205 THR A C 1
ATOM 1561 O O . THR A 1 205 ? 3.763 -14.112 -3.026 1.00 98.88 205 THR A O 1
ATOM 1564 N N . ASN A 1 206 ? 4.939 -15.230 -4.580 1.00 98.75 206 ASN A N 1
ATOM 1565 C CA . ASN A 1 206 ? 3.856 -15.347 -5.569 1.00 98.75 206 ASN A CA 1
ATOM 1566 C C . ASN A 1 206 ? 3.228 -13.996 -5.958 1.00 98.75 206 ASN A C 1
ATOM 1568 O O . ASN A 1 206 ? 2.009 -13.895 -6.102 1.00 98.75 206 ASN A O 1
ATOM 1572 N N . CYS A 1 207 ? 4.043 -12.950 -6.086 1.00 98.88 207 CYS A N 1
ATOM 1573 C CA . CYS A 1 207 ? 3.563 -11.611 -6.407 1.00 98.88 207 CYS A CA 1
ATOM 1574 C C . CYS A 1 207 ? 3.944 -11.188 -7.826 1.00 98.88 207 CYS A C 1
ATOM 1576 O O . CYS A 1 207 ? 4.920 -11.686 -8.399 1.00 98.88 207 CYS A O 1
ATOM 1578 N N . TYR A 1 208 ? 3.189 -10.258 -8.412 1.00 98.75 208 TYR A N 1
ATOM 1579 C CA . TYR A 1 208 ? 3.564 -9.700 -9.707 1.00 98.75 208 TYR A CA 1
ATOM 1580 C C . TYR A 1 208 ? 3.190 -8.240 -9.911 1.00 98.75 208 TYR A C 1
ATOM 1582 O O . TYR A 1 208 ? 2.274 -7.720 -9.283 1.00 98.75 208 TYR A O 1
ATOM 1590 N N . PHE A 1 209 ? 3.898 -7.608 -10.844 1.00 98.69 209 PHE A N 1
ATOM 1591 C CA . PHE A 1 209 ? 3.617 -6.257 -11.312 1.00 98.69 209 PHE A CA 1
ATOM 1592 C C . PHE A 1 209 ? 3.515 -6.224 -12.841 1.00 98.69 209 PHE A C 1
ATOM 1594 O O . PHE A 1 209 ? 4.319 -6.848 -13.546 1.00 98.69 209 PHE A O 1
ATOM 1601 N N . THR A 1 210 ? 2.541 -5.476 -13.356 1.00 98.25 210 THR A N 1
ATOM 1602 C CA . THR A 1 210 ? 2.451 -5.080 -14.767 1.00 98.25 210 THR A CA 1
ATOM 1603 C C . THR A 1 210 ? 2.130 -3.594 -14.863 1.00 98.25 210 THR A C 1
ATOM 1605 O O . THR A 1 210 ? 1.320 -3.092 -14.084 1.00 98.25 210 THR A O 1
ATOM 1608 N N . GLY A 1 211 ? 2.749 -2.910 -15.823 1.00 96.62 211 GLY A N 1
ATOM 1609 C CA . GLY A 1 211 ? 2.637 -1.460 -15.969 1.00 96.62 211 GLY A CA 1
ATOM 1610 C C . GLY A 1 211 ? 3.993 -0.809 -16.216 1.00 96.62 211 GLY A C 1
ATOM 1611 O O . GLY A 1 211 ? 4.857 -1.423 -16.847 1.00 96.62 211 GLY A O 1
ATOM 1612 N N . ASP A 1 212 ? 4.189 0.394 -15.690 1.00 96.38 212 ASP A N 1
ATOM 1613 C CA . ASP A 1 212 ? 5.387 1.198 -15.920 1.00 96.38 212 ASP A CA 1
ATOM 1614 C C . ASP A 1 212 ? 6.072 1.605 -14.609 1.00 96.38 212 ASP A C 1
ATOM 1616 O O . ASP A 1 212 ? 5.420 1.968 -13.629 1.00 96.38 212 ASP A O 1
ATOM 1620 N N . VAL A 1 213 ? 7.407 1.548 -14.605 1.00 97.31 213 VAL A N 1
ATOM 1621 C CA . VAL A 1 213 ? 8.250 1.940 -13.468 1.00 97.31 213 VAL A CA 1
ATOM 1622 C C . VAL A 1 213 ? 9.289 2.948 -13.953 1.00 97.31 213 VAL A C 1
ATOM 1624 O O . VAL A 1 213 ? 10.132 2.625 -14.798 1.00 97.31 213 VAL A O 1
ATOM 1627 N N . TYR A 1 214 ? 9.244 4.159 -13.402 1.00 95.50 214 TYR A N 1
ATOM 1628 C CA . TYR A 1 214 ? 10.144 5.256 -13.750 1.00 95.50 214 TYR A CA 1
ATOM 1629 C C . TYR A 1 214 ? 10.952 5.694 -12.528 1.00 95.50 214 TYR A C 1
ATOM 1631 O O . TYR A 1 214 ? 10.400 6.128 -11.528 1.00 95.50 214 TYR A O 1
ATOM 1639 N N . GLY A 1 215 ? 12.272 5.640 -12.596 1.00 93.50 215 GLY A N 1
ATOM 1640 C CA . GLY A 1 215 ? 13.121 6.210 -11.556 1.00 93.50 215 GLY A CA 1
ATOM 1641 C C . GLY A 1 215 ? 14.321 6.918 -12.150 1.00 93.50 215 GLY A C 1
ATOM 1642 O O . GLY A 1 215 ? 14.597 6.803 -13.343 1.00 93.50 215 GLY A O 1
ATOM 1643 N N . TYR A 1 216 ? 15.037 7.671 -11.325 1.00 92.00 216 TYR A N 1
ATOM 1644 C CA . TYR A 1 216 ? 16.284 8.287 -11.746 1.00 92.00 216 TYR A CA 1
ATOM 1645 C C . TYR A 1 216 ? 17.460 7.328 -11.538 1.00 92.00 216 TYR A C 1
ATOM 1647 O O . TYR A 1 216 ? 18.186 7.071 -12.493 1.00 92.00 216 TYR A O 1
ATOM 1655 N N . ASP A 1 217 ? 17.630 6.755 -10.346 1.00 91.88 217 ASP A N 1
ATOM 1656 C CA . ASP A 1 217 ? 18.824 5.966 -9.996 1.00 91.88 217 ASP A CA 1
ATOM 1657 C C . ASP A 1 217 ? 18.548 4.450 -9.956 1.00 91.88 217 ASP A C 1
ATOM 1659 O O . ASP A 1 217 ? 18.642 3.784 -10.996 1.00 91.88 217 ASP A O 1
ATOM 1663 N N . THR A 1 218 ? 18.173 3.897 -8.795 1.00 94.75 218 THR A N 1
ATOM 1664 C CA . THR A 1 218 ? 17.939 2.457 -8.628 1.00 94.75 218 THR A CA 1
ATOM 1665 C C . THR A 1 218 ? 16.485 2.092 -8.906 1.00 94.75 218 THR A C 1
ATOM 1667 O O . THR A 1 218 ? 15.575 2.498 -8.183 1.00 94.75 218 THR A O 1
ATOM 1670 N N . VAL A 1 219 ? 16.249 1.286 -9.943 1.00 96.69 219 VAL A N 1
ATOM 1671 C CA . VAL A 1 219 ? 14.902 0.935 -10.412 1.00 96.69 219 VAL A CA 1
ATOM 1672 C C . VAL A 1 219 ? 14.772 -0.565 -10.657 1.00 96.69 219 VAL A C 1
ATOM 1674 O O . VAL A 1 219 ? 15.511 -1.153 -11.451 1.00 96.69 219 VAL A O 1
ATOM 1677 N N . GLY A 1 220 ? 13.797 -1.194 -10.006 1.00 96.88 220 GLY A N 1
ATOM 1678 C CA . GLY A 1 220 ? 13.444 -2.594 -10.212 1.00 96.88 220 GLY A CA 1
ATOM 1679 C C . GLY A 1 220 ? 12.027 -2.765 -10.739 1.00 96.88 220 GLY A C 1
ATOM 1680 O O . GLY A 1 220 ? 11.107 -2.071 -10.325 1.00 96.88 220 GLY A O 1
ATOM 1681 N N . GLY A 1 221 ? 11.794 -3.728 -11.628 1.00 97.31 221 GLY A N 1
ATOM 1682 C CA . GLY A 1 221 ? 10.438 -3.941 -12.145 1.00 97.31 221 GLY A CA 1
ATOM 1683 C C . GLY A 1 221 ? 9.424 -4.433 -11.102 1.00 97.31 221 GLY A C 1
ATOM 1684 O O . GLY A 1 221 ? 8.225 -4.247 -11.286 1.00 97.31 221 GLY A O 1
ATOM 1685 N N . LEU A 1 222 ? 9.876 -5.046 -10.001 1.00 97.69 222 LEU A N 1
ATOM 1686 C CA . LEU A 1 222 ? 9.024 -5.437 -8.872 1.00 97.69 222 LEU A CA 1
ATOM 1687 C C . LEU A 1 222 ? 9.449 -4.762 -7.564 1.00 97.69 222 LEU A C 1
ATOM 1689 O O . LEU A 1 222 ? 8.587 -4.262 -6.847 1.00 97.69 222 LEU A O 1
ATOM 1693 N N . VAL A 1 223 ? 10.748 -4.759 -7.255 1.00 98.31 223 VAL A N 1
ATOM 1694 C CA . VAL A 1 223 ? 11.295 -4.218 -6.000 1.00 98.31 223 VAL A CA 1
ATOM 1695 C C . VAL A 1 223 ? 12.437 -3.253 -6.304 1.00 98.31 223 VAL A C 1
ATOM 1697 O O . VAL A 1 223 ? 13.357 -3.630 -7.023 1.00 98.31 223 VAL A O 1
ATOM 1700 N N . GLY A 1 224 ? 12.425 -2.038 -5.758 1.00 97.69 224 GLY A N 1
ATOM 1701 C CA . GLY A 1 224 ? 13.533 -1.092 -5.931 1.00 97.69 224 GLY A CA 1
ATOM 1702 C C . GLY A 1 224 ? 14.817 -1.625 -5.294 1.00 97.69 224 GLY A C 1
ATOM 1703 O O . GLY A 1 224 ? 15.782 -1.943 -5.991 1.00 97.69 224 GLY A O 1
ATOM 1704 N N . GLU A 1 225 ? 14.786 -1.814 -3.977 1.00 97.81 225 GLU A N 1
ATOM 1705 C CA . GLU A 1 225 ? 15.866 -2.401 -3.182 1.00 97.81 225 GLU A CA 1
ATOM 1706 C C . GLU A 1 225 ? 15.411 -3.675 -2.459 1.00 97.81 225 GLU A C 1
ATOM 1708 O O . GLU A 1 225 ? 14.433 -3.676 -1.714 1.00 97.81 225 GLU A O 1
ATOM 1713 N N . ASN A 1 226 ? 16.148 -4.771 -2.630 1.00 98.12 226 ASN A N 1
ATOM 1714 C CA . ASN A 1 226 ? 15.893 -6.023 -1.928 1.00 98.12 226 ASN A CA 1
ATOM 1715 C C . ASN A 1 226 ? 17.051 -6.400 -0.995 1.00 98.12 226 ASN A C 1
ATOM 1717 O O . ASN A 1 226 ? 18.143 -6.732 -1.456 1.00 98.12 226 ASN A O 1
ATOM 1721 N N . SER A 1 227 ? 16.785 -6.444 0.308 1.00 98.19 227 SER A N 1
ATOM 1722 C CA . SER A 1 227 ? 17.638 -7.058 1.335 1.00 98.19 227 SER A CA 1
ATOM 1723 C C . SER A 1 227 ? 17.032 -8.359 1.899 1.00 98.19 227 SER A C 1
ATOM 1725 O O . SER A 1 227 ? 17.732 -9.137 2.546 1.00 98.19 227 SER A O 1
ATOM 1727 N N . GLY A 1 228 ? 15.750 -8.619 1.616 1.00 98.19 228 GLY A N 1
ATOM 1728 C CA . GLY A 1 228 ? 15.001 -9.801 2.035 1.00 98.19 228 GLY A CA 1
ATOM 1729 C C . GLY A 1 228 ? 14.968 -10.945 1.010 1.00 98.19 228 GLY A C 1
ATOM 1730 O O . GLY A 1 228 ? 15.926 -11.200 0.275 1.00 98.19 228 GLY A O 1
ATOM 1731 N N . THR A 1 229 ? 13.850 -11.678 0.981 1.00 98.44 229 THR A N 1
ATOM 1732 C CA . THR A 1 229 ? 13.633 -12.822 0.075 1.00 98.44 229 THR A CA 1
ATOM 1733 C C . THR A 1 229 ? 12.506 -12.544 -0.910 1.00 98.44 229 TH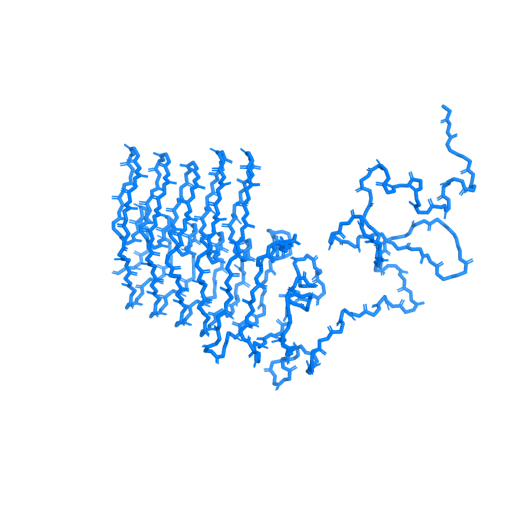R A C 1
ATOM 1735 O O . THR A 1 229 ? 11.387 -12.239 -0.504 1.00 98.44 229 THR A O 1
ATOM 1738 N N . VAL A 1 230 ? 12.778 -12.730 -2.200 1.00 98.50 230 VAL A N 1
ATOM 1739 C CA . VAL A 1 230 ? 11.788 -12.720 -3.282 1.00 98.50 230 VAL A CA 1
ATOM 1740 C C . VAL A 1 230 ? 11.693 -14.132 -3.850 1.00 98.50 230 VAL A C 1
ATOM 1742 O O . VAL A 1 230 ? 12.704 -14.770 -4.118 1.00 98.50 230 VAL A O 1
ATOM 1745 N N . THR A 1 231 ? 10.487 -14.679 -3.995 1.00 98.56 231 THR A N 1
ATOM 1746 C CA . THR A 1 231 ? 10.297 -16.051 -4.493 1.00 98.56 231 THR A CA 1
ATOM 1747 C C . THR A 1 231 ? 9.043 -16.158 -5.348 1.00 98.56 231 THR A C 1
ATOM 1749 O O . THR A 1 231 ? 7.981 -15.652 -4.989 1.00 98.56 231 THR A O 1
ATOM 1752 N N . ASN A 1 232 ? 9.147 -16.838 -6.493 1.00 97.81 232 ASN A N 1
ATOM 1753 C CA . ASN A 1 232 ? 8.040 -17.037 -7.441 1.00 97.81 232 ASN A CA 1
ATOM 1754 C C . ASN A 1 232 ? 7.357 -15.729 -7.876 1.00 97.81 232 ASN A C 1
ATOM 1756 O O . ASN A 1 232 ? 6.138 -15.688 -8.047 1.00 97.81 232 ASN A O 1
ATOM 1760 N N . CYS A 1 233 ? 8.128 -14.655 -8.028 1.00 98.19 233 CYS A N 1
ATOM 1761 C CA . CYS A 1 233 ? 7.596 -13.361 -8.431 1.00 98.19 233 CYS A CA 1
ATOM 1762 C C . CYS A 1 233 ? 7.988 -13.017 -9.867 1.00 98.19 233 CYS A C 1
ATOM 1764 O O . CYS A 1 233 ? 8.983 -13.517 -10.393 1.00 98.19 233 CYS A O 1
ATOM 1766 N N . ARG A 1 234 ? 7.197 -12.157 -10.510 1.00 97.31 234 ARG A N 1
ATOM 1767 C CA . ARG A 1 234 ? 7.448 -11.712 -11.887 1.00 97.31 234 ARG A CA 1
ATOM 1768 C C . ARG A 1 234 ? 7.100 -10.242 -12.067 1.00 97.31 234 ARG A C 1
ATOM 1770 O O . ARG A 1 234 ? 6.165 -9.739 -11.455 1.00 97.31 234 ARG A O 1
ATOM 1777 N N . SER A 1 235 ? 7.788 -9.590 -12.983 1.00 94.31 235 SER A N 1
ATOM 1778 C CA . SER A 1 235 ? 7.410 -8.282 -13.506 1.00 94.31 235 SER A CA 1
ATOM 1779 C C . SER A 1 235 ? 7.243 -8.395 -15.019 1.00 94.31 235 SER A C 1
ATOM 1781 O O . SER A 1 235 ? 7.928 -9.171 -15.691 1.00 94.31 235 SER A O 1
ATOM 1783 N N . SER A 1 236 ? 6.293 -7.647 -15.560 1.00 91.25 236 SER A N 1
ATOM 1784 C CA . SER A 1 236 ? 6.164 -7.430 -16.997 1.00 91.25 236 SER A CA 1
ATOM 1785 C C . SER A 1 236 ? 5.912 -5.947 -17.214 1.00 91.25 236 SER A C 1
ATOM 1787 O O . SER A 1 236 ? 4.778 -5.533 -17.457 1.00 91.25 236 SER A O 1
ATOM 1789 N N . CYS A 1 237 ? 6.971 -5.160 -17.060 1.00 83.81 237 CYS A N 1
ATOM 1790 C CA . CYS A 1 237 ? 6.922 -3.707 -17.097 1.00 83.81 237 CYS A CA 1
ATOM 1791 C C . CYS A 1 237 ? 8.009 -3.113 -17.987 1.00 83.81 237 CYS A C 1
ATOM 1793 O O . CYS A 1 237 ? 9.039 -3.741 -18.251 1.00 83.81 237 CYS A O 1
ATOM 1795 N N . SER A 1 238 ? 7.781 -1.874 -18.410 1.00 82.12 238 SER A N 1
ATOM 1796 C CA . SER A 1 238 ? 8.857 -1.010 -18.875 1.00 82.12 238 SER A CA 1
ATOM 1797 C C . SER A 1 238 ? 9.583 -0.449 -17.652 1.00 82.12 238 SER A C 1
ATOM 1799 O O . SER A 1 238 ? 8.950 0.142 -16.779 1.00 82.12 238 SER A O 1
ATOM 1801 N N . VAL A 1 239 ? 10.896 -0.666 -17.567 1.00 82.81 239 VAL A N 1
ATOM 1802 C CA . VAL A 1 239 ? 11.748 -0.097 -16.514 1.00 82.81 239 VAL A CA 1
ATOM 1803 C C . VAL A 1 239 ? 12.595 1.003 -17.138 1.00 82.81 239 VAL A C 1
ATOM 1805 O O . VAL A 1 239 ? 13.374 0.731 -18.055 1.00 82.81 239 VAL A O 1
ATOM 1808 N N . ASN A 1 240 ? 12.451 2.235 -16.654 1.00 81.19 240 ASN A N 1
ATOM 1809 C CA . ASN A 1 240 ? 13.286 3.361 -17.060 1.00 81.19 240 ASN A CA 1
ATOM 1810 C C . ASN A 1 240 ? 14.043 3.901 -15.841 1.00 81.19 240 ASN A C 1
ATOM 1812 O O . ASN A 1 240 ? 13.420 4.386 -14.904 1.00 81.19 240 ASN A O 1
ATOM 1816 N N . GLY A 1 241 ? 15.369 3.781 -15.860 1.00 77.12 241 GLY A N 1
ATOM 1817 C CA . GLY A 1 241 ? 16.286 4.305 -14.847 1.00 77.12 241 GLY A CA 1
ATOM 1818 C C . GLY A 1 241 ? 17.622 4.668 -15.487 1.00 77.12 241 GLY A C 1
ATOM 1819 O O . GLY A 1 241 ? 17.928 4.176 -16.578 1.00 77.12 241 GLY A O 1
ATOM 1820 N N . SER A 1 242 ? 18.395 5.554 -14.856 1.00 81.06 242 SER A N 1
ATOM 1821 C CA . SER A 1 242 ? 19.639 6.077 -15.437 1.00 81.06 242 SER A CA 1
ATOM 1822 C C . SER A 1 242 ? 20.906 5.358 -14.971 1.00 81.06 242 SER A C 1
ATOM 1824 O O . SER A 1 242 ? 21.869 5.336 -15.737 1.00 81.06 242 SER A O 1
ATOM 1826 N N . ASP A 1 243 ? 20.878 4.700 -13.804 1.00 81.56 243 ASP A N 1
ATOM 1827 C CA . ASP A 1 243 ? 22.038 4.005 -13.229 1.00 81.56 243 ASP A CA 1
ATOM 1828 C C . ASP A 1 243 ? 21.790 2.494 -13.041 1.00 81.56 243 ASP A C 1
ATOM 1830 O O . ASP A 1 243 ? 22.209 1.692 -13.884 1.00 81.56 243 ASP A O 1
ATOM 1834 N N . ASN A 1 244 ? 21.091 2.068 -11.980 1.00 85.62 244 ASN A N 1
ATOM 1835 C CA . ASN A 1 244 ? 20.913 0.645 -11.655 1.00 85.62 244 ASN A CA 1
ATOM 1836 C C . ASN A 1 244 ? 19.506 0.155 -12.010 1.00 85.62 244 ASN A C 1
ATOM 1838 O O . ASN A 1 244 ? 18.566 0.304 -11.234 1.00 85.62 244 ASN A O 1
ATOM 1842 N N . THR A 1 245 ? 19.358 -0.474 -13.179 1.00 88.56 245 THR A N 1
ATOM 1843 C CA . THR A 1 245 ? 18.069 -1.013 -13.641 1.00 88.56 245 THR A CA 1
ATOM 1844 C C . THR A 1 245 ? 18.046 -2.537 -13.643 1.00 88.56 245 THR A C 1
ATOM 1846 O O . THR A 1 245 ? 18.906 -3.195 -14.231 1.00 88.56 245 THR A O 1
ATOM 1849 N N . GLY A 1 246 ? 17.027 -3.118 -13.009 1.00 88.94 246 GLY A N 1
ATOM 1850 C CA . GLY A 1 246 ? 16.827 -4.561 -12.970 1.00 88.94 246 GLY A CA 1
ATOM 1851 C C . GLY A 1 246 ? 15.396 -4.959 -13.303 1.00 88.94 246 GLY A C 1
ATOM 1852 O O . GLY A 1 246 ? 14.432 -4.342 -12.859 1.00 88.94 246 GLY A O 1
ATOM 1853 N N . GLY A 1 247 ? 15.238 -6.035 -14.078 1.00 88.88 247 GLY A N 1
ATOM 1854 C CA . GLY A 1 247 ? 13.910 -6.514 -14.468 1.00 88.88 247 GLY A CA 1
ATOM 1855 C C . GLY A 1 247 ? 13.044 -6.864 -13.258 1.00 88.88 247 GLY A C 1
ATOM 1856 O O . GLY A 1 247 ? 11.869 -6.532 -13.247 1.00 88.88 247 GLY A O 1
ATOM 1857 N N . LEU A 1 248 ? 13.620 -7.468 -12.214 1.00 92.00 248 LEU A N 1
ATOM 1858 C CA . LEU A 1 248 ? 12.897 -7.850 -10.996 1.00 92.00 248 LEU A CA 1
ATOM 1859 C C . LEU A 1 248 ? 13.268 -6.965 -9.796 1.00 92.00 248 LEU A C 1
ATOM 1861 O O . LEU A 1 248 ? 12.373 -6.385 -9.185 1.00 92.00 248 LEU A O 1
ATOM 1865 N N . ALA A 1 249 ? 14.565 -6.822 -9.502 1.00 95.00 249 ALA A N 1
ATOM 1866 C CA . ALA A 1 249 ? 15.085 -5.966 -8.435 1.00 95.00 249 ALA A CA 1
ATOM 1867 C C . ALA A 1 249 ? 16.159 -5.006 -8.966 1.00 95.00 249 ALA A C 1
ATOM 1869 O O . ALA A 1 249 ? 17.013 -5.457 -9.730 1.00 95.00 249 ALA A O 1
ATOM 1870 N N . GLY A 1 250 ? 16.123 -3.727 -8.574 1.00 93.12 250 GLY A N 1
ATOM 1871 C CA . GLY A 1 250 ? 17.121 -2.724 -8.976 1.00 93.12 250 GLY A CA 1
ATOM 1872 C C . GLY A 1 250 ? 18.439 -2.903 -8.221 1.00 93.12 250 GLY A C 1
ATOM 1873 O O . GLY A 1 250 ? 19.482 -3.162 -8.819 1.00 93.12 250 GLY A O 1
ATOM 1874 N N . GLY A 1 251 ? 18.369 -2.852 -6.891 1.00 93.56 251 GLY A N 1
ATOM 1875 C CA . GLY A 1 251 ? 19.439 -3.239 -5.974 1.00 93.56 251 GLY A CA 1
ATOM 1876 C C . GLY A 1 251 ? 19.101 -4.555 -5.278 1.00 93.56 251 GLY A C 1
ATOM 1877 O O . GLY A 1 251 ? 17.990 -4.724 -4.779 1.00 93.56 251 GLY A O 1
ATOM 1878 N N . ASN A 1 252 ? 20.042 -5.502 -5.227 1.00 94.00 252 ASN A N 1
ATOM 1879 C CA . ASN A 1 252 ? 19.835 -6.777 -4.538 1.00 94.00 252 ASN A CA 1
ATOM 1880 C C . ASN A 1 252 ? 21.009 -7.138 -3.617 1.00 94.00 252 ASN A C 1
ATOM 1882 O O . ASN A 1 252 ? 22.076 -7.533 -4.087 1.00 94.00 252 ASN A O 1
ATOM 1886 N N . GLY A 1 253 ? 20.776 -7.054 -2.308 1.00 93.19 253 GLY A N 1
ATOM 1887 C CA . GLY A 1 253 ? 21.614 -7.634 -1.255 1.00 93.19 253 GLY A CA 1
ATOM 1888 C C . GLY A 1 253 ? 21.045 -8.928 -0.655 1.00 93.19 253 GLY A C 1
ATOM 1889 O O . GLY A 1 253 ? 21.733 -9.579 0.129 1.00 93.19 253 GLY A O 1
ATOM 1890 N N . GLY A 1 254 ? 19.809 -9.294 -1.014 1.00 94.06 254 GLY A N 1
ATOM 1891 C CA . GLY A 1 254 ? 19.092 -10.476 -0.533 1.00 94.06 254 GLY A CA 1
ATOM 1892 C C . GLY A 1 254 ? 19.017 -11.630 -1.544 1.00 94.06 254 GLY A C 1
ATOM 1893 O O . GLY A 1 254 ? 19.881 -11.796 -2.410 1.00 94.06 254 GLY A O 1
ATOM 1894 N N . SER A 1 255 ? 17.963 -12.446 -1.425 1.00 93.62 255 SER A N 1
ATOM 1895 C CA . SER A 1 255 ? 17.690 -13.592 -2.308 1.00 93.62 255 SER A CA 1
ATOM 1896 C C . SER A 1 255 ? 16.572 -13.283 -3.299 1.00 93.62 255 SER A C 1
ATOM 1898 O O . SER A 1 255 ? 15.542 -12.730 -2.911 1.00 93.62 255 SER A O 1
ATOM 1900 N N . VAL A 1 256 ? 16.763 -13.710 -4.551 1.00 82.69 256 VAL A N 1
ATOM 1901 C CA . VAL A 1 256 ? 15.816 -13.586 -5.671 1.00 82.69 256 VAL A CA 1
ATOM 1902 C C . VAL A 1 256 ? 15.798 -14.878 -6.478 1.00 82.69 256 VAL A C 1
ATOM 1904 O O . VAL A 1 256 ? 16.901 -15.433 -6.691 1.00 82.69 256 VAL A O 1
#

Solvent-accessible surface area (backbone atoms only — not comparable to full-atom values): 12002 Å² total; per-residue (Å²): 132,83,79,52,72,66,54,57,42,40,66,71,66,36,41,85,73,72,43,22,34,60,94,45,99,62,55,67,61,40,51,28,26,81,46,90,92,63,52,55,71,37,51,38,88,76,44,84,75,60,77,82,76,83,75,56,82,35,61,80,23,41,91,91,38,33,26,28,31,62,45,51,68,46,57,38,63,48,7,48,38,74,87,51,26,66,31,18,36,31,40,78,39,64,32,66,32,70,94,52,89,65,46,50,26,34,31,90,89,45,39,25,38,23,36,42,32,20,73,75,28,40,42,26,40,46,64,46,80,44,70,68,53,68,26,43,22,55,29,18,17,31,40,52,17,39,42,29,31,29,36,36,35,45,27,37,34,43,29,70,34,31,39,20,29,10,46,49,26,1,31,32,48,40,37,39,39,34,49,30,38,34,40,62,24,36,30,34,26,27,33,24,19,7,34,36,21,2,29,35,50,20,38,40,34,52,30,39,21,29,35,42,28,39,20,45,33,26,16,7,23,27,24,2,30,32,59,21,39,44,42,78,57,49,44,60,52,56,72,44,43,76,68,35,68,23,69,49,43,23,39,76,78,43,50,113

InterPro domains:
  IPR011493 GLUG [PF07581] (191-213)

pLDDT: mean 92.3, std 8.24, range [56.16, 98.94]

Mean predicted aligned error: 6.79 Å